Protein AF-A0A1G1EB98-F1 (afdb_monomer)

Solvent-accessible surface area (backbone atoms only — not comparable to full-atom values): 13652 Å² total; per-residue (Å²): 132,87,84,59,64,47,72,51,72,48,70,92,49,100,85,56,84,66,50,73,48,77,44,50,48,64,60,57,50,51,53,50,52,54,49,50,55,50,49,52,51,52,52,50,51,50,53,50,52,50,51,54,50,53,53,54,55,54,55,52,53,52,56,53,48,54,52,49,52,54,51,52,52,51,52,52,52,53,53,48,53,50,49,52,53,51,50,52,53,51,49,58,48,50,52,55,49,51,53,51,50,34,56,76,68,68,55,79,80,52,91,78,70,63,84,78,80,73,81,77,78,76,83,81,79,83,78,85,89,70,91,83,60,49,70,66,50,51,54,49,55,51,51,51,51,50,51,49,53,50,52,51,52,51,52,51,51,54,54,50,53,53,53,51,50,55,51,50,53,50,51,53,51,53,51,50,52,55,45,51,40,72,77,53,80,39,54,82,58,49,78,77,39,69,64,40,80,43,68,34,92,86,75,69,47,82,39,81,38,95,48,69,43,65,50,58,64,90,88,61,74,76,47,79,34,38,58,84,133

Mean predicted aligned error: 15.28 Å

Radius of gyration: 52.28 Å; Cα contacts (8 Å, |Δi|>4): 118; chains: 1; bounding box: 107×44×164 Å

Sequence (229 aa):
MQKQFYTIVVFPGNTENPKKIRVSKFLVKSTLYTFLTVFVAIAGSSAYFSKQYYQLLLDRSELTDLRRDGKIQKVQVEKFSQQVKNFETEMARLERFEKKLRVITALESSPKATEKNWGVGGPYGLSSHSYSNSLEKEAQTMVERLSEDLSHLTNQAKMQVISFQELDEFLKNQQSLLSATPSIWPARGWVTSPFGFRKSPFTGSREKHDGWDIAARMGSPVMASADGV

pLDDT: mean 81.89, std 14.5, range [42.97, 96.69]

Foldseek 3Di:
DDFDWDWDWDDPDDPDDTDTDTHTPVVVVVVVVVVVVVVVVVVVVVVVVVVVVVVVVVVVVVVVVVVVVVVVVVVVLVVVVVVLVVLVVVLVVLVVVLVVLCVVVVVPDDPVPPPPPPPPDDDDDDDDDDDPCPPVVVVVVSVVVVVVSVVVSVVSVVVSVVSVVVVVVVVVVVVQVVQADQDDAQFDADWPDAAAWDQDPVPRDIDGDRHTDGDDDPPTGGHDSHDDD

Structure (mmCIF, N/CA/C/O backbone):
data_AF-A0A1G1EB98-F1
#
_entry.id   AF-A0A1G1EB98-F1
#
loop_
_atom_site.group_PDB
_atom_site.id
_atom_site.type_symbol
_atom_site.label_atom_id
_atom_site.label_alt_id
_atom_site.label_comp_id
_atom_site.label_asym_id
_atom_site.label_entity_id
_atom_site.label_seq_id
_atom_site.pdbx_PDB_ins_code
_atom_site.Cartn_x
_atom_site.Cartn_y
_atom_site.Cartn_z
_atom_site.occupancy
_atom_site.B_iso_or_equiv
_atom_site.auth_seq_id
_atom_site.auth_comp_id
_atom_site.auth_asym_id
_atom_site.auth_atom_id
_atom_site.pdbx_PDB_model_num
ATOM 1 N N . MET A 1 1 ? 63.895 -6.147 -82.129 1.00 51.31 1 MET A N 1
ATOM 2 C CA . MET A 1 1 ? 62.992 -7.216 -81.636 1.00 51.31 1 MET A CA 1
ATOM 3 C C . MET A 1 1 ? 61.953 -7.535 -82.705 1.00 51.31 1 MET A C 1
ATOM 5 O O . MET A 1 1 ? 61.243 -6.630 -83.127 1.00 51.31 1 MET A O 1
ATOM 9 N N . GLN A 1 2 ? 61.893 -8.781 -83.187 1.00 54.22 2 GLN A N 1
ATOM 10 C CA . GLN A 1 2 ? 60.916 -9.212 -84.197 1.00 54.22 2 GLN A CA 1
ATOM 11 C C . GLN A 1 2 ? 59.488 -9.057 -83.649 1.00 54.22 2 GLN A C 1
ATOM 13 O O . GLN A 1 2 ? 59.125 -9.688 -82.655 1.00 54.22 2 GLN A O 1
ATOM 18 N N . LYS A 1 3 ? 58.676 -8.199 -84.278 1.00 57.84 3 LYS A N 1
ATOM 19 C CA . LYS A 1 3 ? 57.259 -8.041 -83.926 1.00 57.84 3 LYS A CA 1
ATOM 20 C C . LYS A 1 3 ? 56.534 -9.333 -84.307 1.00 57.84 3 LYS A C 1
ATOM 22 O O . LYS A 1 3 ? 56.393 -9.645 -85.483 1.00 57.84 3 LYS A O 1
ATOM 27 N N . GLN A 1 4 ? 56.122 -10.109 -83.311 1.00 72.00 4 GLN A N 1
ATOM 28 C CA . GLN A 1 4 ? 55.327 -11.313 -83.527 1.00 72.00 4 GLN A CA 1
ATOM 29 C C . GLN A 1 4 ? 53.852 -10.925 -83.691 1.00 72.00 4 GLN A C 1
ATOM 31 O O . GLN A 1 4 ? 53.314 -10.158 -82.888 1.00 72.00 4 GLN A O 1
ATOM 36 N N . PHE A 1 5 ? 53.187 -11.485 -84.701 1.00 77.38 5 PHE A N 1
ATOM 37 C CA . PHE A 1 5 ? 51.778 -11.228 -85.004 1.00 77.38 5 PHE A CA 1
ATOM 38 C C . PHE A 1 5 ? 50.967 -12.521 -84.899 1.00 77.38 5 PHE A C 1
ATOM 40 O O . PHE A 1 5 ? 51.449 -13.586 -85.285 1.00 77.38 5 PHE A O 1
ATOM 47 N N . TYR A 1 6 ? 49.740 -12.431 -84.393 1.00 75.38 6 TYR A N 1
ATOM 48 C CA . TYR A 1 6 ? 48.718 -13.443 -84.644 1.00 75.38 6 TYR A CA 1
ATOM 49 C C . TYR A 1 6 ? 47.994 -13.064 -85.937 1.00 75.38 6 TYR A C 1
ATOM 51 O O . TYR A 1 6 ? 47.625 -11.904 -86.126 1.00 75.38 6 TYR A O 1
ATOM 59 N N . THR A 1 7 ? 47.827 -14.022 -86.847 1.00 75.00 7 THR A N 1
ATOM 60 C CA . THR A 1 7 ? 47.054 -13.821 -88.078 1.00 75.00 7 THR A CA 1
ATOM 61 C C . THR A 1 7 ? 45.767 -14.610 -87.945 1.00 75.00 7 THR A C 1
ATOM 63 O O . THR A 1 7 ? 45.803 -15.837 -87.944 1.00 75.00 7 THR A O 1
ATOM 66 N N . ILE A 1 8 ? 44.648 -13.907 -87.811 1.00 73.50 8 ILE A N 1
ATOM 67 C CA . ILE A 1 8 ? 43.323 -14.519 -87.844 1.00 73.50 8 ILE A CA 1
ATOM 68 C C . ILE A 1 8 ? 42.876 -14.481 -89.304 1.00 73.50 8 ILE A C 1
ATOM 70 O O . ILE A 1 8 ? 42.856 -13.417 -89.929 1.00 73.50 8 ILE A O 1
ATOM 74 N N . VAL A 1 9 ? 42.589 -15.653 -89.863 1.00 75.06 9 VAL A N 1
ATOM 75 C CA . VAL A 1 9 ? 42.098 -15.802 -91.234 1.00 75.06 9 VAL A CA 1
ATOM 76 C C . VAL A 1 9 ? 40.624 -16.150 -91.143 1.00 75.06 9 VAL A C 1
ATOM 78 O O . VAL A 1 9 ? 40.274 -17.224 -90.661 1.00 75.06 9 VAL A O 1
ATOM 81 N N . VAL A 1 10 ? 39.768 -15.220 -91.558 1.00 74.25 10 VAL A N 1
ATOM 82 C CA . VAL A 1 10 ? 38.320 -15.435 -91.596 1.00 74.25 10 VAL A CA 1
ATOM 83 C C . VAL A 1 10 ? 37.953 -15.820 -93.023 1.00 74.25 10 VAL A C 1
ATOM 85 O O . VAL A 1 10 ? 38.282 -15.091 -93.963 1.00 74.25 10 VAL A O 1
ATOM 88 N N . PHE A 1 11 ? 37.295 -16.968 -93.176 1.00 74.19 11 PHE A N 1
ATOM 89 C CA . PHE A 1 11 ? 36.737 -17.442 -94.440 1.00 74.19 11 PHE A CA 1
ATOM 90 C C . PHE A 1 11 ? 35.228 -17.148 -94.434 1.00 74.19 11 PHE A C 1
ATOM 92 O O . PHE A 1 11 ? 34.482 -17.895 -93.804 1.00 74.19 11 PHE A O 1
ATOM 99 N N . PRO A 1 12 ? 34.762 -16.051 -95.060 1.00 68.38 12 PRO A N 1
ATOM 100 C CA . PRO A 1 12 ? 33.353 -15.654 -95.001 1.00 68.38 12 PRO A CA 1
ATOM 101 C C . PRO A 1 12 ? 32.406 -16.490 -95.885 1.00 68.38 12 PRO A C 1
ATOM 103 O O . PRO A 1 12 ? 31.209 -16.233 -95.895 1.00 68.38 12 PRO A O 1
ATOM 106 N N . GLY A 1 13 ? 32.891 -17.505 -96.601 1.00 67.19 13 GLY A N 1
ATOM 107 C CA . GLY A 1 13 ? 32.066 -18.367 -97.449 1.00 67.19 13 GLY A CA 1
ATOM 108 C C . GLY A 1 13 ? 32.875 -18.999 -98.579 1.00 67.19 13 GLY A C 1
ATOM 109 O O . GLY A 1 13 ? 34.035 -18.650 -98.788 1.00 67.19 13 GLY A O 1
ATOM 110 N N . ASN A 1 14 ? 32.261 -19.938 -99.303 1.00 62.97 14 ASN A N 1
ATOM 111 C CA . ASN A 1 14 ? 32.949 -20.864 -100.215 1.00 62.97 14 ASN A CA 1
ATOM 112 C C . ASN A 1 14 ? 33.540 -20.223 -101.494 1.00 62.97 14 ASN A C 1
ATOM 114 O O . ASN A 1 14 ? 34.225 -20.912 -102.244 1.00 62.97 14 ASN A O 1
ATOM 118 N N . THR A 1 15 ? 33.288 -18.936 -101.763 1.00 58.81 15 THR A N 1
ATOM 119 C CA . THR A 1 15 ? 33.694 -18.254 -103.012 1.00 58.81 15 THR A CA 1
ATOM 120 C C . THR A 1 15 ? 34.356 -16.884 -102.818 1.00 58.81 15 THR A C 1
ATOM 122 O O . THR A 1 15 ? 34.632 -16.206 -103.804 1.00 58.81 15 THR A O 1
ATOM 125 N N . GLU A 1 16 ? 34.650 -16.459 -101.583 1.00 63.25 16 GLU A N 1
ATOM 126 C CA . GLU A 1 16 ? 35.318 -15.174 -101.321 1.00 63.25 16 GLU A CA 1
ATOM 127 C C . GLU A 1 16 ? 36.758 -15.337 -100.816 1.00 63.25 16 GLU A C 1
ATOM 129 O O . GLU A 1 16 ? 37.084 -16.241 -100.046 1.00 63.25 16 GLU A O 1
ATOM 134 N N . ASN A 1 17 ? 37.634 -14.415 -101.234 1.00 64.19 17 ASN A N 1
ATOM 135 C CA . ASN A 1 17 ? 39.041 -14.408 -100.842 1.00 64.19 17 ASN A CA 1
ATOM 136 C C . ASN A 1 17 ? 39.198 -14.231 -99.318 1.00 64.19 17 ASN A C 1
ATOM 138 O O . ASN A 1 17 ? 38.599 -13.318 -98.739 1.00 64.19 17 ASN A O 1
ATOM 142 N N . PRO A 1 18 ? 40.045 -15.041 -98.654 1.00 70.31 18 PRO A N 1
ATOM 143 C CA . PRO A 1 18 ? 40.196 -14.998 -97.205 1.00 70.31 18 PRO A CA 1
ATOM 144 C C . PRO A 1 18 ? 40.724 -13.641 -96.733 1.00 70.31 18 PRO A C 1
ATOM 146 O O . PRO A 1 18 ? 41.817 -13.211 -97.121 1.00 70.31 18 PRO A O 1
ATOM 149 N N . LYS A 1 19 ? 39.984 -12.984 -95.832 1.00 74.12 19 LYS A N 1
ATOM 150 C CA . LYS A 1 19 ? 40.420 -11.732 -95.200 1.00 74.12 19 LYS A CA 1
ATOM 151 C C . LYS A 1 19 ? 41.366 -12.061 -94.043 1.00 74.12 19 LYS A C 1
ATOM 153 O O . LYS A 1 19 ? 40.996 -12.741 -93.086 1.00 74.12 19 LYS A O 1
ATOM 158 N N . LYS A 1 20 ? 42.614 -11.589 -94.143 1.00 74.31 20 LYS A N 1
ATOM 159 C CA . LYS A 1 20 ? 43.668 -11.810 -93.140 1.00 74.31 20 LYS A CA 1
ATOM 160 C C . LYS A 1 20 ? 43.798 -10.578 -92.253 1.00 74.31 20 LYS A C 1
ATOM 162 O O . LYS A 1 20 ? 44.259 -9.537 -92.717 1.00 74.31 20 LYS A O 1
ATOM 167 N N . ILE A 1 21 ? 43.457 -10.705 -90.976 1.00 79.31 21 ILE A N 1
ATOM 168 C CA . ILE A 1 21 ? 43.663 -9.642 -89.987 1.00 79.31 21 ILE A CA 1
ATOM 169 C C . ILE A 1 21 ? 44.913 -9.996 -89.180 1.00 79.31 21 ILE A C 1
ATOM 171 O O . ILE A 1 21 ? 44.976 -11.041 -88.528 1.00 79.31 21 ILE A O 1
ATOM 175 N N . ARG A 1 22 ? 45.940 -9.142 -89.255 1.00 73.19 22 ARG A N 1
ATOM 176 C CA . ARG A 1 22 ? 47.193 -9.305 -88.503 1.00 73.19 22 ARG A CA 1
ATOM 177 C C . ARG A 1 22 ? 47.150 -8.435 -87.257 1.00 73.19 22 ARG A C 1
ATOM 179 O O . ARG A 1 22 ? 47.173 -7.213 -87.360 1.00 73.19 22 ARG A O 1
ATOM 186 N N . VAL A 1 23 ? 47.138 -9.061 -86.087 1.00 77.25 23 VAL A N 1
ATOM 187 C CA . VAL A 1 23 ? 47.116 -8.362 -84.798 1.00 77.25 23 VAL A CA 1
ATOM 188 C C . VAL A 1 23 ? 48.436 -8.600 -84.071 1.00 77.25 23 VAL A C 1
ATOM 190 O O . VAL A 1 23 ? 48.970 -9.710 -84.052 1.00 77.25 23 VAL A O 1
ATOM 193 N N . SER A 1 24 ? 49.003 -7.547 -83.484 1.00 78.62 24 SER A N 1
ATOM 194 C CA . SER A 1 24 ? 50.242 -7.646 -82.704 1.00 78.62 24 SER A CA 1
ATOM 195 C C . SER A 1 24 ? 50.022 -8.477 -81.436 1.00 78.62 24 SER A C 1
ATOM 197 O O . SER A 1 24 ? 49.104 -8.186 -80.665 1.00 78.62 24 SER A O 1
ATOM 199 N N . LYS A 1 25 ? 50.891 -9.464 -81.161 1.00 78.12 25 LYS A N 1
ATOM 200 C CA . LYS A 1 25 ? 50.794 -10.287 -79.937 1.00 78.12 25 LYS A CA 1
ATOM 201 C C . LYS A 1 25 ? 50.875 -9.450 -78.654 1.00 78.12 25 LYS A C 1
ATOM 203 O O . LYS A 1 25 ? 50.286 -9.828 -77.646 1.00 78.12 25 LYS A O 1
ATOM 208 N N . PHE A 1 26 ? 51.585 -8.320 -78.686 1.00 80.19 26 PHE A N 1
ATOM 209 C CA . PHE A 1 26 ? 51.706 -7.405 -77.549 1.00 80.19 26 PHE A CA 1
ATOM 210 C C . PHE A 1 26 ? 50.375 -6.715 -77.214 1.00 80.19 26 PHE A C 1
ATOM 212 O O . PHE A 1 26 ? 49.992 -6.675 -76.050 1.00 80.19 26 PHE A O 1
ATOM 219 N N . LEU A 1 27 ? 49.636 -6.250 -78.229 1.00 81.88 27 LEU A N 1
ATOM 220 C CA . LEU A 1 27 ? 48.334 -5.599 -78.035 1.00 81.88 27 LEU A CA 1
ATOM 221 C C . LEU A 1 27 ? 47.284 -6.585 -77.515 1.00 81.88 27 LEU A C 1
ATOM 223 O O . LEU A 1 27 ? 46.527 -6.249 -76.609 1.00 81.88 27 LEU A O 1
ATOM 227 N N . VAL A 1 28 ? 47.284 -7.822 -78.023 1.00 85.44 28 VAL A N 1
ATOM 228 C CA . VAL A 1 28 ? 46.386 -8.880 -77.526 1.00 85.44 28 VAL A CA 1
ATOM 229 C C . VAL A 1 28 ? 46.688 -9.215 -76.063 1.00 85.44 28 VAL A C 1
ATOM 231 O O . VAL A 1 28 ? 45.775 -9.296 -75.253 1.00 85.44 28 VAL A O 1
ATOM 234 N N . LYS A 1 29 ? 47.966 -9.360 -75.685 1.00 85.31 29 LYS A N 1
ATOM 235 C CA . LYS A 1 29 ? 48.334 -9.619 -74.284 1.00 85.31 29 LYS A CA 1
ATOM 236 C C . LYS A 1 29 ? 47.998 -8.437 -73.371 1.00 85.31 29 LYS A C 1
ATOM 238 O O . LYS A 1 29 ? 47.450 -8.650 -72.300 1.00 85.31 29 LYS A O 1
ATOM 243 N N . SER A 1 30 ? 48.288 -7.203 -73.790 1.00 86.81 30 SER A N 1
ATOM 244 C CA . SER A 1 30 ? 48.009 -6.006 -72.988 1.00 86.81 30 SER A CA 1
ATOM 245 C C . SER A 1 30 ? 46.509 -5.804 -72.757 1.00 86.81 30 SER A C 1
ATOM 247 O O . SER A 1 30 ? 46.119 -5.592 -71.615 1.00 86.81 30 SER A O 1
ATOM 249 N N . THR A 1 31 ? 45.676 -5.954 -73.793 1.00 88.31 31 THR A N 1
ATOM 250 C CA . THR A 1 31 ? 44.207 -5.870 -73.661 1.00 88.31 31 THR A CA 1
ATOM 251 C C . THR A 1 31 ? 43.632 -6.991 -72.798 1.00 88.31 31 THR A C 1
ATOM 253 O O . THR A 1 31 ? 42.714 -6.751 -72.018 1.00 88.31 31 THR A O 1
ATOM 256 N N . LEU A 1 32 ? 44.202 -8.199 -72.869 1.00 91.25 32 LEU A N 1
ATOM 257 C CA . LEU A 1 32 ? 43.813 -9.307 -71.998 1.00 91.25 32 LEU A CA 1
ATOM 258 C C . LEU A 1 32 ? 44.166 -9.028 -70.528 1.00 91.25 32 LEU A C 1
ATOM 260 O O . LEU A 1 32 ? 43.339 -9.274 -69.653 1.00 91.25 32 LEU A O 1
ATOM 264 N N . TYR A 1 33 ? 45.356 -8.482 -70.246 1.00 92.69 33 TYR A N 1
ATOM 265 C CA . TYR A 1 33 ? 45.747 -8.118 -68.881 1.00 92.69 33 TYR A CA 1
ATOM 266 C C . TYR A 1 33 ? 44.901 -6.970 -68.321 1.00 92.69 33 TYR A C 1
ATOM 268 O O . TYR A 1 33 ? 44.475 -7.061 -67.174 1.00 92.69 33 TYR A O 1
ATOM 276 N N . THR A 1 34 ? 44.603 -5.927 -69.105 1.00 92.62 34 THR A N 1
ATOM 277 C CA . THR A 1 34 ? 43.731 -4.830 -68.644 1.00 92.62 34 THR A CA 1
ATOM 278 C C . THR A 1 34 ? 42.293 -5.295 -68.435 1.00 92.62 34 THR A C 1
ATOM 280 O O . THR A 1 34 ? 41.650 -4.881 -67.477 1.00 92.62 34 THR A O 1
ATOM 283 N N . PHE A 1 35 ? 41.783 -6.184 -69.290 1.00 94.56 35 PHE A N 1
ATOM 284 C CA . PHE A 1 35 ? 40.470 -6.791 -69.082 1.00 94.56 35 PHE A CA 1
ATOM 285 C C . PHE A 1 35 ? 40.441 -7.636 -67.803 1.00 94.56 35 PHE A C 1
ATOM 287 O O . PHE A 1 35 ? 39.498 -7.530 -67.025 1.00 94.56 35 PHE A O 1
ATOM 294 N N . LEU A 1 36 ? 41.494 -8.417 -67.540 1.00 95.06 36 LEU A N 1
ATOM 295 C CA . LEU A 1 36 ? 41.602 -9.226 -66.326 1.00 95.06 36 LEU A CA 1
ATOM 296 C C . LEU A 1 36 ? 41.642 -8.359 -65.059 1.00 95.06 36 LEU A C 1
ATOM 298 O O . LEU A 1 36 ? 40.938 -8.667 -64.101 1.00 95.06 36 LEU A O 1
ATOM 302 N N . THR A 1 37 ? 42.414 -7.267 -65.040 1.00 94.19 37 THR A N 1
ATOM 303 C CA . THR A 1 37 ? 42.471 -6.379 -63.865 1.00 94.19 37 THR A CA 1
ATOM 304 C C . THR A 1 37 ? 41.147 -5.662 -63.622 1.00 94.19 37 THR A C 1
ATOM 306 O O . THR A 1 37 ? 40.703 -5.581 -62.477 1.00 94.19 37 THR A O 1
ATOM 309 N N . VAL A 1 38 ? 40.479 -5.199 -64.682 1.00 96.12 38 VAL A N 1
ATOM 310 C CA . VAL A 1 38 ? 39.144 -4.589 -64.587 1.00 96.12 38 VAL A CA 1
ATOM 311 C C . VAL A 1 38 ? 38.113 -5.611 -64.109 1.00 96.12 38 VAL A C 1
ATOM 313 O O . VAL A 1 38 ? 37.310 -5.299 -63.235 1.00 96.12 38 VAL A O 1
ATOM 316 N N . PHE A 1 39 ? 38.159 -6.846 -64.611 1.00 95.88 39 PHE A N 1
ATOM 317 C CA . PHE A 1 39 ? 37.260 -7.912 -64.175 1.00 95.88 39 PHE A CA 1
ATOM 318 C C . PHE A 1 39 ? 37.443 -8.242 -62.689 1.00 95.88 39 PHE A C 1
ATOM 320 O O . PHE A 1 39 ? 36.460 -8.320 -61.954 1.00 95.88 39 PHE A O 1
ATOM 327 N N . VAL A 1 40 ? 38.691 -8.359 -62.221 1.00 96.44 40 VAL A N 1
ATOM 328 C CA . VAL A 1 40 ? 38.997 -8.577 -60.798 1.00 96.44 40 VAL A CA 1
ATOM 329 C C . VAL A 1 40 ? 38.510 -7.404 -59.943 1.00 96.44 40 VAL A C 1
ATOM 331 O O . VAL A 1 40 ? 37.937 -7.632 -58.879 1.00 96.44 40 VAL A O 1
ATOM 334 N N . ALA A 1 41 ? 38.670 -6.163 -60.412 1.00 96.12 41 ALA A N 1
ATOM 335 C CA . ALA A 1 41 ? 38.172 -4.985 -59.705 1.00 96.12 41 ALA A CA 1
ATOM 336 C C . ALA A 1 41 ? 36.637 -4.987 -59.596 1.00 96.12 41 ALA A C 1
ATOM 338 O O . ALA A 1 41 ? 36.104 -4.809 -58.503 1.00 96.12 41 ALA A O 1
ATOM 339 N N . ILE A 1 42 ? 35.924 -5.262 -60.694 1.00 96.50 42 ILE A N 1
ATOM 340 C CA . ILE A 1 42 ? 34.454 -5.321 -60.711 1.00 96.50 42 ILE A CA 1
ATOM 341 C C . ILE A 1 42 ? 33.944 -6.453 -59.813 1.00 96.50 42 ILE A C 1
ATOM 343 O O . ILE A 1 42 ? 33.029 -6.238 -59.016 1.00 96.50 42 ILE A O 1
ATOM 347 N N . ALA A 1 43 ? 34.544 -7.643 -59.899 1.00 96.31 43 ALA A N 1
ATOM 348 C CA . ALA A 1 43 ? 34.177 -8.779 -59.059 1.00 96.31 43 ALA A CA 1
ATOM 349 C C . ALA A 1 43 ? 34.438 -8.490 -57.569 1.00 96.31 43 ALA A C 1
ATOM 351 O O . ALA A 1 43 ? 33.582 -8.770 -56.728 1.00 96.31 43 ALA A O 1
ATOM 352 N N . GLY A 1 44 ? 35.575 -7.866 -57.243 1.00 96.31 44 GLY A N 1
ATOM 353 C CA . GLY A 1 44 ? 35.914 -7.451 -55.882 1.00 96.31 44 GLY A CA 1
ATOM 354 C C . GLY A 1 44 ? 34.937 -6.415 -55.323 1.00 96.31 44 GLY A C 1
ATOM 355 O O . GLY A 1 44 ? 34.427 -6.585 -54.214 1.00 96.31 44 GLY A O 1
ATOM 356 N N . SER A 1 45 ? 34.605 -5.383 -56.104 1.00 95.31 45 SER A N 1
ATOM 357 C CA . SER A 1 45 ? 33.594 -4.392 -55.724 1.00 95.31 45 SER A CA 1
ATOM 358 C C . SER A 1 45 ? 32.217 -5.031 -55.543 1.00 95.31 45 SER A C 1
ATOM 360 O O . SER A 1 45 ? 31.551 -4.759 -54.549 1.00 95.31 45 SER A O 1
ATOM 362 N N . SER A 1 46 ? 31.799 -5.921 -56.446 1.00 96.06 46 SER A N 1
ATOM 363 C CA . SER A 1 46 ? 30.514 -6.625 -56.345 1.00 96.06 46 SER A CA 1
ATOM 364 C C . SER A 1 46 ? 30.418 -7.477 -55.073 1.00 96.06 46 SER A C 1
ATOM 366 O O . SER A 1 46 ? 29.409 -7.415 -54.365 1.00 96.06 46 SER A O 1
ATOM 368 N N . ALA A 1 47 ? 31.482 -8.207 -54.724 1.00 95.56 47 ALA A N 1
ATOM 369 C CA . ALA A 1 47 ? 31.547 -8.977 -53.484 1.00 95.56 47 ALA A CA 1
ATOM 370 C C . ALA A 1 47 ? 31.500 -8.071 -52.240 1.00 95.56 47 ALA A C 1
ATOM 372 O O . ALA A 1 47 ? 30.775 -8.366 -51.287 1.00 95.56 47 ALA A O 1
ATOM 373 N N . TYR A 1 48 ? 32.218 -6.943 -52.267 1.00 96.69 48 TYR A N 1
ATOM 374 C CA . TYR A 1 48 ? 32.199 -5.951 -51.191 1.00 96.69 48 TYR A CA 1
ATOM 375 C C . TYR A 1 48 ? 30.797 -5.359 -50.980 1.00 96.69 48 TYR A C 1
ATOM 377 O O . TYR A 1 48 ? 30.284 -5.391 -49.861 1.00 96.69 48 TYR A O 1
ATOM 385 N N . PHE A 1 49 ? 30.135 -4.900 -52.048 1.00 96.00 49 PHE A N 1
ATOM 386 C CA . PHE A 1 49 ? 28.775 -4.357 -51.969 1.00 96.00 49 PHE A CA 1
ATOM 387 C C . PHE A 1 49 ? 27.750 -5.405 -51.538 1.00 96.00 49 PHE A C 1
ATOM 389 O O . PHE A 1 49 ? 26.859 -5.090 -50.754 1.00 96.00 49 PHE A O 1
ATOM 396 N N . SER A 1 50 ? 27.897 -6.654 -51.986 1.00 93.69 50 SER A N 1
ATOM 397 C CA . SER A 1 50 ? 27.030 -7.752 -51.549 1.00 93.69 50 SER A CA 1
ATOM 398 C C . SER A 1 50 ? 27.159 -7.984 -50.044 1.00 93.69 50 SER A C 1
ATOM 400 O O . SER A 1 50 ? 26.151 -8.039 -49.344 1.00 93.69 50 SER A O 1
ATOM 402 N N . LYS A 1 51 ? 28.390 -8.043 -49.513 1.00 94.31 51 LYS A N 1
ATOM 403 C CA . LYS A 1 51 ? 28.625 -8.175 -48.066 1.00 94.31 51 LYS A CA 1
ATOM 404 C C . LYS A 1 51 ? 28.027 -6.999 -47.291 1.00 94.31 51 LYS A C 1
ATOM 406 O O . LYS A 1 51 ? 27.335 -7.221 -46.300 1.00 94.31 51 LYS A O 1
ATOM 411 N N . GLN A 1 52 ? 28.264 -5.772 -47.754 1.00 92.44 52 GLN A N 1
ATOM 412 C CA . GLN A 1 52 ? 27.729 -4.564 -47.125 1.00 92.44 52 GLN A CA 1
ATOM 413 C C . GLN A 1 52 ? 26.192 -4.568 -47.111 1.00 92.44 52 GLN A C 1
ATOM 415 O O . GLN A 1 52 ? 25.579 -4.175 -46.121 1.00 92.44 52 GLN A O 1
ATOM 420 N N . TYR A 1 53 ? 25.565 -5.049 -48.187 1.00 91.06 53 TYR A N 1
ATOM 421 C CA . TYR A 1 53 ? 24.114 -5.181 -48.289 1.00 91.06 53 TYR A CA 1
ATOM 422 C C . TYR A 1 53 ? 23.559 -6.209 -47.293 1.00 91.06 53 TYR A C 1
ATOM 424 O O . TYR A 1 53 ? 22.570 -5.926 -46.617 1.00 91.06 53 TYR A O 1
ATOM 432 N N . TYR A 1 54 ? 24.222 -7.361 -47.135 1.00 90.88 54 TYR A N 1
ATOM 433 C CA . TYR A 1 54 ? 23.827 -8.365 -46.140 1.00 90.88 54 TYR A CA 1
ATOM 434 C C . TYR A 1 54 ? 23.989 -7.875 -44.696 1.00 90.88 54 TYR A C 1
ATOM 436 O O . TYR A 1 54 ? 23.108 -8.126 -43.879 1.00 90.88 54 TYR A O 1
ATOM 444 N N . GLN A 1 55 ? 25.068 -7.149 -44.381 1.00 88.00 55 GLN A N 1
ATOM 445 C CA . GLN A 1 55 ? 25.241 -6.534 -43.057 1.00 88.00 55 GLN A CA 1
ATOM 446 C C . GLN A 1 55 ? 24.120 -5.529 -42.768 1.00 88.00 55 GLN A C 1
ATOM 448 O O . GLN A 1 55 ? 23.467 -5.612 -41.735 1.00 88.00 55 GLN A O 1
ATOM 453 N N . LEU A 1 56 ? 23.799 -4.672 -43.741 1.00 86.31 56 LEU A N 1
ATOM 454 C CA . LEU A 1 56 ? 22.724 -3.694 -43.603 1.00 86.31 56 LEU A CA 1
ATOM 455 C C . LEU A 1 56 ? 21.348 -4.347 -43.379 1.00 86.31 56 LEU A C 1
ATOM 457 O O . LEU A 1 56 ? 20.519 -3.798 -42.659 1.00 86.31 56 LEU A O 1
ATOM 461 N N . LEU A 1 57 ? 21.080 -5.500 -43.999 1.00 83.94 57 LEU A N 1
ATOM 462 C CA . LEU A 1 57 ? 19.837 -6.253 -43.796 1.00 83.94 57 LEU A CA 1
ATOM 463 C C . LEU A 1 57 ? 19.713 -6.809 -42.370 1.00 83.94 57 LEU A C 1
ATOM 465 O O . LEU A 1 57 ? 18.621 -6.752 -41.805 1.00 83.94 57 LEU A O 1
ATOM 469 N N . LEU A 1 58 ? 20.811 -7.296 -41.784 1.00 83.56 58 LEU A N 1
ATOM 470 C CA . LEU A 1 58 ? 20.840 -7.790 -40.402 1.00 83.56 58 LEU A CA 1
ATOM 471 C C . LEU A 1 58 ? 20.638 -6.651 -39.391 1.00 83.56 58 LEU A C 1
ATOM 473 O O . LEU A 1 58 ? 19.799 -6.764 -38.492 1.00 83.56 58 LEU A O 1
ATOM 477 N N . ASP A 1 59 ? 21.302 -5.515 -39.605 1.00 84.81 59 ASP A N 1
ATOM 478 C CA . ASP A 1 59 ? 21.164 -4.335 -38.741 1.00 84.81 59 ASP A CA 1
ATOM 479 C C . ASP A 1 59 ? 19.717 -3.799 -38.737 1.00 84.81 59 ASP A C 1
ATOM 481 O O . ASP A 1 59 ? 19.219 -3.269 -37.742 1.00 84.81 59 ASP A O 1
ATOM 485 N N . ARG A 1 60 ? 18.985 -3.950 -39.853 1.00 80.06 60 ARG A N 1
ATOM 486 C CA . ARG A 1 60 ? 17.573 -3.539 -39.937 1.00 80.06 60 ARG A CA 1
ATOM 487 C C . ARG A 1 60 ? 16.670 -4.360 -39.020 1.00 80.06 60 ARG A C 1
ATOM 489 O O . ARG A 1 60 ? 15.780 -3.759 -38.416 1.00 80.06 60 ARG A O 1
ATOM 496 N N . SER A 1 61 ? 16.881 -5.675 -38.913 1.00 79.94 61 SER A N 1
ATOM 497 C CA . SER A 1 61 ? 16.122 -6.513 -37.971 1.00 79.94 61 SER A CA 1
ATOM 498 C C . SER A 1 61 ? 16.401 -6.124 -36.522 1.00 79.94 61 SER A C 1
ATOM 500 O O . SER A 1 61 ? 15.458 -5.909 -35.759 1.00 79.94 61 SER A O 1
ATOM 502 N N . GLU A 1 62 ? 17.670 -5.902 -36.178 1.00 85.06 62 GLU A N 1
ATOM 503 C CA . GLU A 1 62 ? 18.072 -5.507 -34.826 1.00 85.06 62 GLU A CA 1
ATOM 504 C C . GLU A 1 62 ? 17.420 -4.182 -34.406 1.00 85.06 62 GLU A C 1
ATOM 506 O O . GLU A 1 62 ? 16.826 -4.077 -33.333 1.00 85.06 62 GLU A O 1
ATOM 511 N N . LEU A 1 63 ? 17.408 -3.183 -35.295 1.00 80.25 63 LEU A N 1
ATOM 512 C CA . LEU A 1 63 ? 16.743 -1.905 -35.030 1.00 80.25 63 LEU A CA 1
ATOM 513 C C . LEU A 1 63 ? 15.225 -2.040 -34.852 1.00 80.25 63 LEU A C 1
ATOM 515 O O . LEU A 1 63 ? 14.620 -1.260 -34.108 1.00 80.25 63 LEU A O 1
ATOM 519 N N . THR A 1 64 ? 14.579 -2.977 -35.553 1.00 82.12 64 THR A N 1
ATOM 520 C CA . THR A 1 64 ? 13.144 -3.220 -35.355 1.00 82.12 64 THR A CA 1
ATOM 521 C C . THR A 1 64 ? 12.851 -3.896 -34.025 1.00 82.12 64 THR A C 1
ATOM 523 O O . THR A 1 64 ? 11.858 -3.530 -33.392 1.00 82.12 64 THR A O 1
ATOM 526 N N . ASP A 1 65 ? 13.717 -4.801 -33.578 1.00 85.31 65 ASP A N 1
ATOM 527 C CA . ASP A 1 65 ? 13.559 -5.494 -32.301 1.00 85.31 65 ASP A CA 1
ATOM 528 C C . ASP A 1 65 ? 13.866 -4.563 -31.123 1.00 85.31 65 ASP A C 1
ATOM 530 O O . ASP A 1 65 ? 13.017 -4.405 -30.249 1.00 85.31 65 ASP A O 1
ATOM 534 N N . LEU A 1 66 ? 14.941 -3.770 -31.187 1.00 81.06 66 LEU A N 1
ATOM 535 C CA . LEU A 1 66 ? 15.224 -2.707 -30.208 1.00 81.06 66 LEU A CA 1
ATOM 536 C C . LEU A 1 66 ? 14.056 -1.715 -30.059 1.00 81.06 66 LEU A C 1
ATOM 538 O O . LEU A 1 66 ? 13.703 -1.295 -28.956 1.00 81.06 66 LEU A O 1
ATOM 542 N N . ARG A 1 67 ? 13.404 -1.342 -31.169 1.00 80.12 67 ARG A N 1
ATOM 543 C CA . ARG A 1 67 ? 12.209 -0.478 -31.133 1.00 80.12 67 ARG A CA 1
ATOM 544 C C . ARG A 1 67 ? 10.994 -1.168 -30.522 1.00 80.12 67 ARG A C 1
ATOM 546 O O . ARG A 1 67 ? 10.160 -0.481 -29.928 1.00 80.12 67 ARG A O 1
ATOM 553 N N . ARG A 1 68 ? 10.840 -2.481 -30.706 1.00 82.25 68 ARG A N 1
ATOM 554 C CA . ARG A 1 68 ? 9.776 -3.261 -30.055 1.00 82.25 68 ARG A CA 1
ATOM 555 C C . ARG A 1 68 ? 10.020 -3.327 -28.555 1.00 82.25 68 ARG A C 1
ATOM 557 O O . ARG A 1 68 ? 9.109 -2.989 -27.805 1.00 82.25 68 ARG A O 1
ATOM 564 N N . ASP A 1 69 ? 11.241 -3.638 -28.142 1.00 82.62 69 ASP A N 1
ATOM 565 C CA . ASP A 1 69 ? 11.624 -3.724 -26.733 1.00 82.62 69 ASP A CA 1
ATOM 566 C C . ASP A 1 69 ? 11.442 -2.380 -26.023 1.00 82.62 69 ASP A C 1
ATOM 568 O O . ASP A 1 69 ? 10.804 -2.320 -24.972 1.00 82.62 69 ASP A O 1
ATOM 572 N N . GLY A 1 70 ? 11.863 -1.274 -26.647 1.00 82.69 70 GLY A N 1
ATOM 573 C CA . GLY A 1 70 ? 11.631 0.071 -26.111 1.00 82.69 70 GLY A CA 1
ATOM 574 C C . GLY A 1 70 ? 10.143 0.425 -25.970 1.00 82.69 70 GLY A C 1
ATOM 575 O O . GLY A 1 70 ? 9.737 1.044 -24.984 1.00 82.69 70 GLY A O 1
ATOM 576 N N . LYS A 1 71 ? 9.289 -0.007 -26.911 1.00 82.62 71 LYS A N 1
ATOM 577 C CA . LYS A 1 71 ? 7.828 0.162 -26.789 1.00 82.62 71 LYS A CA 1
ATOM 578 C C . LYS A 1 71 ? 7.254 -0.671 -25.646 1.00 82.62 71 LYS A C 1
ATOM 580 O O . LYS A 1 71 ? 6.418 -0.165 -24.903 1.00 82.62 71 LYS A O 1
ATOM 585 N N . ILE A 1 72 ? 7.690 -1.922 -25.504 1.00 86.06 72 ILE A N 1
ATOM 586 C CA . ILE A 1 72 ? 7.228 -2.819 -24.438 1.00 86.06 72 ILE A CA 1
ATOM 587 C C . ILE A 1 72 ? 7.615 -2.253 -23.071 1.00 86.06 72 ILE A C 1
ATOM 589 O O . ILE A 1 72 ? 6.758 -2.167 -22.192 1.00 86.06 72 ILE A O 1
ATOM 593 N N . GLN A 1 73 ? 8.860 -1.803 -22.907 1.00 78.44 73 GLN A N 1
ATOM 594 C CA . GLN A 1 73 ? 9.326 -1.169 -21.672 1.00 78.44 73 GLN A CA 1
ATOM 595 C C . GLN A 1 73 ? 8.493 0.069 -21.329 1.00 78.44 73 GLN A C 1
ATOM 597 O O . GLN A 1 73 ? 8.037 0.204 -20.195 1.00 78.44 73 GLN A O 1
ATOM 602 N N . LYS A 1 74 ? 8.194 0.930 -22.311 1.00 81.00 74 LYS A 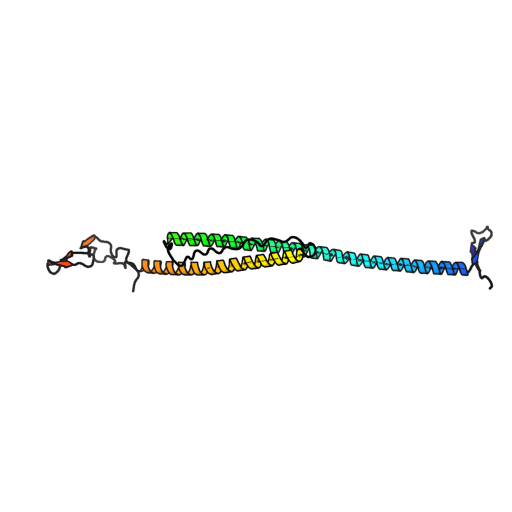N 1
ATOM 603 C CA . LYS A 1 74 ? 7.335 2.102 -22.092 1.00 81.00 74 LYS A CA 1
ATOM 604 C C . LYS A 1 74 ? 5.933 1.717 -21.605 1.00 81.00 74 LYS A C 1
ATOM 606 O O . LYS A 1 74 ? 5.438 2.303 -20.647 1.00 81.00 74 LYS A O 1
ATOM 611 N N . VAL A 1 75 ? 5.318 0.703 -22.216 1.00 86.19 75 VAL A N 1
ATOM 612 C CA . VAL A 1 75 ? 3.998 0.198 -21.796 1.00 86.19 75 VAL A CA 1
ATOM 613 C C . VAL A 1 75 ? 4.048 -0.388 -20.380 1.00 86.19 75 VAL A C 1
ATOM 615 O O . VAL A 1 75 ? 3.116 -0.192 -19.601 1.00 86.19 75 VAL A O 1
ATOM 618 N N . GLN A 1 76 ? 5.126 -1.089 -20.017 1.00 83.31 76 GLN A N 1
ATOM 619 C CA . GLN A 1 76 ? 5.309 -1.609 -18.658 1.00 83.31 76 GLN A CA 1
ATOM 620 C C . GLN A 1 76 ? 5.420 -0.479 -17.630 1.00 83.31 76 GLN A C 1
ATOM 622 O O . GLN A 1 76 ? 4.766 -0.548 -16.590 1.00 83.31 76 GLN A O 1
ATOM 627 N N . VAL A 1 77 ? 6.181 0.573 -17.938 1.00 84.19 77 VAL A N 1
ATOM 628 C CA . VAL A 1 77 ? 6.324 1.754 -17.073 1.00 84.19 77 VAL A CA 1
ATOM 629 C C . VAL A 1 77 ? 4.992 2.490 -16.911 1.00 84.19 77 VAL A C 1
ATOM 631 O O . VAL A 1 77 ? 4.619 2.830 -15.790 1.00 84.19 77 VAL A O 1
ATOM 634 N N . GLU A 1 78 ? 4.228 2.678 -17.989 1.00 85.38 78 GLU A N 1
ATOM 635 C CA . GLU A 1 78 ? 2.892 3.291 -17.921 1.00 85.38 78 GLU A CA 1
ATOM 636 C C . GLU A 1 78 ? 1.927 2.455 -17.070 1.00 85.38 78 GLU A C 1
ATOM 638 O O . GLU A 1 78 ? 1.229 2.988 -16.204 1.00 85.38 78 GLU A O 1
ATOM 643 N N . LYS A 1 79 ? 1.921 1.129 -17.257 1.00 90.00 79 LYS A N 1
ATOM 644 C CA . LYS A 1 79 ? 1.108 0.218 -16.442 1.00 90.00 79 LYS A CA 1
ATOM 645 C C . LYS A 1 79 ? 1.498 0.291 -14.967 1.00 90.00 79 LYS A C 1
ATOM 647 O O . LYS A 1 79 ? 0.617 0.316 -14.110 1.00 90.00 79 LYS A O 1
ATOM 652 N N . PHE A 1 80 ? 2.793 0.332 -14.676 1.00 86.25 80 PHE A N 1
ATOM 653 C CA . PHE A 1 80 ? 3.293 0.433 -13.312 1.00 86.25 80 PHE A CA 1
ATOM 654 C C . PHE A 1 80 ? 2.915 1.773 -12.668 1.00 86.25 80 PHE A C 1
ATOM 656 O O . PHE A 1 80 ? 2.380 1.792 -11.563 1.00 86.25 80 PHE A O 1
ATOM 663 N N . SER A 1 81 ? 3.076 2.885 -13.390 1.00 85.06 81 SER A N 1
ATOM 664 C CA . SER A 1 81 ? 2.627 4.211 -12.945 1.00 85.06 81 SER A CA 1
ATOM 665 C C . SER A 1 81 ? 1.125 4.226 -12.632 1.00 85.06 81 SER A C 1
ATOM 667 O O . SER A 1 81 ? 0.704 4.743 -11.595 1.00 85.06 81 SER A O 1
ATOM 669 N N . GLN A 1 82 ? 0.306 3.568 -13.460 1.00 88.62 82 GLN A N 1
ATOM 670 C CA . GLN A 1 82 ? -1.125 3.429 -13.191 1.00 88.62 82 GLN A CA 1
ATOM 671 C C . GLN A 1 82 ? -1.412 2.587 -11.937 1.00 88.62 82 GLN A C 1
ATOM 673 O O . GLN A 1 82 ? -2.335 2.905 -11.188 1.00 88.62 82 GLN A O 1
ATOM 678 N N . GLN A 1 83 ? -0.638 1.526 -11.685 1.00 89.06 83 GLN A N 1
ATOM 679 C CA . GLN A 1 83 ? -0.768 0.724 -10.462 1.00 89.06 83 GLN A CA 1
ATOM 680 C C . GLN A 1 83 ? -0.434 1.542 -9.211 1.00 89.06 83 GLN A C 1
ATOM 682 O O . GLN A 1 83 ? -1.193 1.483 -8.244 1.00 89.06 83 GLN A O 1
ATOM 687 N N . VAL A 1 84 ? 0.635 2.342 -9.252 1.00 87.81 84 VAL A N 1
ATOM 688 C CA . VAL A 1 84 ? 1.019 3.258 -8.164 1.00 87.81 84 VAL A CA 1
ATOM 689 C C . VAL A 1 84 ? -0.096 4.268 -7.886 1.00 87.81 84 VAL A C 1
ATOM 691 O O . VAL A 1 84 ? -0.528 4.408 -6.745 1.00 87.81 84 VAL A O 1
ATOM 694 N N . LYS A 1 85 ? -0.657 4.886 -8.930 1.00 87.00 85 LYS A N 1
ATOM 695 C CA . LYS A 1 85 ? -1.775 5.833 -8.800 1.00 87.00 85 LYS A CA 1
ATOM 696 C C . LYS A 1 85 ? -3.047 5.194 -8.229 1.00 87.00 85 LYS A C 1
ATOM 698 O O . LYS A 1 85 ? -3.759 5.799 -7.423 1.00 87.00 85 LYS A O 1
ATOM 703 N N . ASN A 1 86 ? -3.364 3.971 -8.653 1.00 92.19 86 ASN A N 1
ATOM 704 C CA . ASN A 1 86 ? -4.504 3.233 -8.107 1.00 92.19 86 ASN A CA 1
ATOM 705 C C . ASN A 1 86 ? -4.287 2.926 -6.621 1.00 92.19 86 ASN A C 1
ATOM 707 O O . ASN A 1 86 ? -5.207 3.095 -5.826 1.00 92.19 86 ASN A O 1
ATOM 711 N N . PHE A 1 87 ? -3.071 2.522 -6.248 1.00 89.69 87 PHE A N 1
ATOM 712 C CA . PHE A 1 87 ? -2.709 2.273 -4.857 1.00 89.69 87 PHE A CA 1
ATOM 713 C C . PHE A 1 87 ? -2.837 3.539 -4.002 1.00 89.69 87 PHE A C 1
ATOM 715 O O . PHE A 1 87 ? -3.473 3.498 -2.954 1.00 89.69 87 PHE A O 1
ATOM 722 N N . GLU A 1 88 ? -2.329 4.677 -4.476 1.00 86.81 88 GLU A N 1
ATOM 723 C CA . GLU A 1 88 ? -2.493 5.981 -3.820 1.00 86.81 88 GLU A CA 1
ATOM 724 C C . GLU A 1 88 ? -3.978 6.329 -3.601 1.00 86.81 88 GLU A C 1
ATOM 726 O O . GLU A 1 88 ? -4.386 6.729 -2.510 1.00 86.81 88 GLU A O 1
ATOM 731 N N . THR A 1 89 ? -4.816 6.101 -4.617 1.00 90.62 89 THR A N 1
ATOM 732 C CA . THR A 1 89 ? -6.263 6.358 -4.536 1.00 90.62 89 THR A CA 1
ATOM 733 C C . THR A 1 89 ? -6.948 5.469 -3.494 1.00 90.62 89 THR A C 1
ATOM 735 O O . THR A 1 89 ? -7.786 5.952 -2.724 1.00 90.62 89 THR A O 1
ATOM 738 N N . GLU A 1 90 ? -6.604 4.180 -3.448 1.00 90.44 90 GLU A N 1
ATOM 739 C CA . GLU A 1 90 ? -7.120 3.260 -2.429 1.00 90.44 90 GLU A CA 1
ATOM 740 C C . GLU A 1 90 ? -6.622 3.637 -1.030 1.00 90.44 90 GLU A C 1
ATOM 742 O O . GLU A 1 90 ? -7.403 3.612 -0.075 1.00 90.44 90 GLU A O 1
ATOM 747 N N . MET A 1 91 ? -5.374 4.097 -0.897 1.00 85.69 91 MET A N 1
ATOM 748 C CA . MET A 1 91 ? -4.870 4.575 0.387 1.00 85.69 91 MET A CA 1
ATOM 749 C C . MET A 1 91 ? -5.621 5.810 0.886 1.00 85.69 91 MET A C 1
ATOM 751 O O . MET A 1 91 ? -6.067 5.834 2.034 1.00 85.69 91 MET A O 1
ATOM 755 N N . ALA A 1 92 ? -5.878 6.785 0.013 1.00 87.56 92 ALA A N 1
ATOM 756 C CA . ALA A 1 92 ? -6.689 7.957 0.346 1.00 87.56 92 ALA A CA 1
ATOM 757 C C . ALA A 1 92 ? -8.152 7.592 0.681 1.00 87.56 92 ALA A C 1
ATOM 759 O O . ALA A 1 92 ? -8.861 8.307 1.400 1.00 87.56 92 ALA A O 1
ATOM 760 N N . ARG A 1 93 ? -8.667 6.482 0.139 1.00 90.81 93 ARG A N 1
ATOM 761 C CA . ARG A 1 93 ? -9.983 5.951 0.514 1.00 90.81 93 ARG A CA 1
ATOM 762 C C . ARG A 1 93 ? -9.955 5.332 1.912 1.00 90.81 93 ARG A C 1
ATOM 764 O O . ARG A 1 93 ? -10.880 5.599 2.682 1.00 90.81 93 ARG A O 1
ATOM 771 N N . LEU A 1 94 ? -8.921 4.554 2.234 1.00 88.00 94 LEU A N 1
ATOM 772 C CA . LEU A 1 94 ? -8.721 3.958 3.558 1.00 88.00 94 LEU A CA 1
ATOM 773 C C . LEU A 1 94 ? -8.559 5.025 4.643 1.00 88.00 94 LEU A C 1
ATOM 775 O O . LEU A 1 94 ? -9.230 4.935 5.668 1.00 88.00 94 LEU A O 1
ATOM 779 N N . GLU A 1 95 ? -7.782 6.075 4.382 1.00 85.31 95 GLU A N 1
ATOM 780 C CA . GLU A 1 95 ? -7.608 7.205 5.303 1.00 85.31 95 GLU A CA 1
ATOM 781 C C . GLU A 1 95 ? -8.951 7.888 5.615 1.00 85.31 95 GLU A C 1
ATOM 783 O O . GLU A 1 95 ? -9.324 8.099 6.772 1.00 85.31 95 GLU A O 1
ATOM 788 N N . ARG A 1 96 ? -9.753 8.176 4.579 1.00 87.38 96 ARG A N 1
ATOM 789 C CA . ARG A 1 96 ? -11.094 8.757 4.764 1.00 87.38 96 ARG A CA 1
ATOM 790 C C . ARG A 1 96 ? -12.030 7.830 5.532 1.00 87.38 96 ARG A C 1
ATOM 792 O O . ARG A 1 96 ? -12.879 8.314 6.282 1.00 87.38 96 ARG A O 1
ATOM 799 N N . PHE A 1 97 ? -11.928 6.523 5.315 1.00 88.19 97 PHE A N 1
ATOM 800 C CA . PHE A 1 97 ? -12.725 5.538 6.037 1.00 88.19 97 PHE A CA 1
ATOM 801 C C . PHE A 1 97 ? -12.331 5.478 7.516 1.00 88.19 97 PHE A C 1
ATOM 803 O O . PHE A 1 97 ? -13.208 5.555 8.374 1.00 88.19 97 PHE A O 1
ATOM 810 N N . GLU A 1 98 ? -11.035 5.447 7.818 1.00 85.81 98 GLU A N 1
ATOM 811 C CA . GLU A 1 98 ? -10.530 5.502 9.189 1.00 85.81 98 GLU A CA 1
ATOM 812 C C . GLU A 1 98 ? -10.991 6.778 9.903 1.00 85.81 98 GLU A C 1
ATOM 814 O O . GLU A 1 98 ? -11.533 6.708 11.006 1.00 85.81 98 GLU A O 1
ATOM 819 N N . LYS A 1 99 ? -10.872 7.944 9.252 1.00 85.31 99 LYS A N 1
ATOM 820 C CA . LYS A 1 99 ? -11.347 9.216 9.814 1.00 85.31 99 LYS A CA 1
ATOM 821 C C . LYS A 1 99 ? -12.835 9.161 10.162 1.00 85.31 99 LYS A C 1
ATOM 823 O O . LYS A 1 99 ? -13.229 9.623 11.229 1.00 85.31 99 LYS A O 1
ATOM 828 N N . LYS A 1 100 ? -13.665 8.570 9.295 1.00 86.56 100 LYS A N 1
ATOM 829 C CA . LYS A 1 100 ? -15.096 8.371 9.579 1.00 86.56 100 LYS A CA 1
ATOM 830 C C . LYS A 1 100 ? -15.319 7.466 10.788 1.00 86.56 100 LYS A C 1
ATOM 832 O O . LYS A 1 100 ? -16.156 7.802 11.620 1.00 86.56 100 LYS A O 1
ATOM 837 N N . LEU A 1 101 ? -14.586 6.356 10.898 1.00 84.56 101 LEU A N 1
ATOM 838 C CA . LEU A 1 101 ? -14.682 5.473 12.064 1.00 84.56 101 LEU A CA 1
ATOM 839 C C . LEU A 1 101 ? -14.321 6.221 13.344 1.00 84.56 101 LEU A C 1
ATOM 841 O O . LEU A 1 101 ? -15.086 6.180 14.299 1.00 84.56 101 LEU A O 1
ATOM 845 N N . ARG A 1 102 ? -13.220 6.975 13.321 1.00 83.69 102 ARG A N 1
ATOM 846 C CA . ARG A 1 102 ? -12.740 7.751 14.467 1.00 83.69 102 ARG A CA 1
ATOM 847 C C . ARG A 1 102 ? -13.766 8.781 14.954 1.00 83.69 102 ARG A C 1
ATOM 849 O O . ARG A 1 102 ? -13.939 8.935 16.159 1.00 83.69 102 ARG A O 1
ATOM 856 N N . VAL A 1 103 ? -14.468 9.442 14.030 1.00 84.38 103 VAL A N 1
ATOM 857 C CA . VAL A 1 103 ? -15.567 10.374 14.347 1.00 84.38 103 VAL A CA 1
ATOM 858 C C . VAL A 1 103 ? -16.757 9.636 14.970 1.00 84.38 103 VAL A C 1
ATOM 860 O O . VAL A 1 103 ? -17.268 10.062 16.001 1.00 84.38 103 VAL A O 1
ATOM 863 N N . ILE A 1 104 ? -17.182 8.506 14.393 1.00 82.31 104 ILE A N 1
ATOM 864 C CA . ILE A 1 104 ? -18.317 7.718 14.915 1.00 82.31 104 ILE A CA 1
ATOM 865 C C . ILE A 1 104 ? -18.017 7.168 16.316 1.00 82.31 104 ILE A C 1
ATOM 867 O O . ILE A 1 104 ? -18.906 7.120 17.163 1.00 82.31 104 ILE A O 1
ATOM 871 N N . THR A 1 105 ? -16.769 6.780 16.580 1.00 78.75 105 THR A N 1
ATOM 872 C CA . THR A 1 105 ? -16.337 6.260 17.883 1.00 78.75 105 THR A CA 1
ATOM 873 C C . THR A 1 105 ? -15.986 7.361 18.888 1.00 78.75 105 THR A C 1
ATOM 875 O O . THR A 1 105 ? -15.455 7.040 19.947 1.00 78.75 105 THR A O 1
ATOM 878 N N . ALA A 1 106 ? -16.232 8.641 18.567 1.00 73.12 106 ALA A N 1
ATOM 879 C CA . ALA A 1 106 ? -15.857 9.803 19.382 1.00 73.12 106 ALA A CA 1
ATOM 880 C C . ALA A 1 106 ? -14.374 9.805 19.815 1.00 73.12 106 ALA A C 1
ATOM 882 O O . ALA A 1 106 ? -14.003 10.343 20.854 1.00 73.12 106 ALA A O 1
ATOM 883 N N . LEU A 1 107 ? -13.501 9.217 18.993 1.00 69.00 107 LEU A N 1
ATOM 884 C CA . LEU A 1 107 ? -12.060 9.087 19.243 1.00 69.00 107 LEU A CA 1
ATOM 885 C C . LEU A 1 107 ? -11.295 10.299 18.676 1.00 69.00 107 LEU A C 1
ATOM 887 O O . LEU A 1 107 ? -10.105 10.245 18.372 1.00 69.00 107 LEU A O 1
ATOM 891 N N . GLU A 1 108 ? -12.013 11.412 18.520 1.00 57.34 108 GLU A N 1
ATOM 892 C CA . GLU A 1 108 ? -11.586 12.678 17.918 1.00 57.34 108 GLU A CA 1
ATOM 893 C C . GLU A 1 108 ? -10.429 13.342 18.685 1.00 57.34 108 GLU A C 1
ATOM 895 O O . GLU A 1 108 ? -9.711 14.169 18.133 1.00 57.34 108 GLU A O 1
ATOM 900 N N . SER A 1 109 ? -10.195 12.929 19.932 1.00 48.50 109 SER A N 1
ATOM 901 C CA . SER A 1 109 ? -9.240 13.535 20.858 1.00 48.50 109 SER A CA 1
ATOM 902 C C . SER A 1 109 ? -8.164 12.558 21.349 1.00 48.50 109 SER A C 1
ATOM 904 O O . SER A 1 109 ? -7.905 12.477 22.549 1.00 48.50 109 SER A O 1
ATOM 906 N N . SER A 1 110 ? -7.514 11.806 20.453 1.00 42.97 110 SER A N 1
ATOM 907 C CA . SER A 1 110 ? -6.199 11.246 20.794 1.00 42.97 110 SER A CA 1
ATOM 908 C C . SER A 1 110 ? -5.132 12.319 20.534 1.00 42.97 110 SER A C 1
ATOM 910 O O . SER A 1 110 ? -4.908 12.665 19.373 1.00 42.97 110 SER A O 1
ATOM 912 N N . PRO A 1 111 ? -4.423 12.832 21.559 1.00 46.91 111 PRO A N 1
ATOM 913 C CA . PRO A 1 111 ? -3.347 13.822 21.399 1.00 46.91 111 PRO A CA 1
ATOM 914 C C . PRO A 1 111 ? -2.130 13.279 20.623 1.00 46.91 1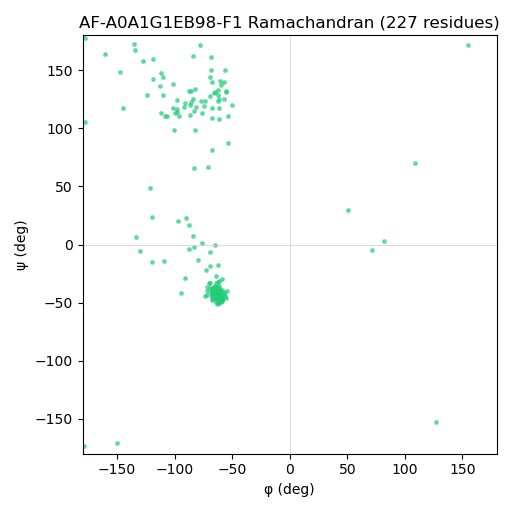11 PRO A C 1
ATOM 916 O O . PRO A 1 111 ? -1.161 14.000 20.401 1.00 46.91 111 PRO A O 1
ATOM 919 N N . LYS A 1 112 ? -2.172 12.009 20.196 1.00 47.16 112 LYS A N 1
ATOM 920 C CA . LYS A 1 112 ? -1.202 11.384 19.289 1.00 47.16 112 LYS A CA 1
ATOM 921 C C . LYS A 1 112 ? -1.532 11.559 17.808 1.00 47.16 112 LYS A C 1
ATOM 923 O O . LYS A 1 112 ? -0.718 11.168 16.974 1.00 47.16 112 LYS A O 1
ATOM 928 N N . ALA A 1 113 ? -2.667 12.171 17.462 1.00 46.12 113 ALA A N 1
ATOM 929 C CA . ALA A 1 113 ? -2.901 12.692 16.119 1.00 46.12 113 ALA A CA 1
ATOM 930 C C . ALA A 1 113 ? -2.020 13.932 15.914 1.00 46.12 113 ALA A C 1
ATOM 932 O O . ALA A 1 113 ? -2.491 15.063 15.853 1.00 46.12 113 ALA A O 1
ATOM 933 N N . THR A 1 114 ? -0.704 13.718 15.886 1.00 46.69 114 THR A N 1
ATOM 934 C CA . THR A 1 114 ? 0.255 14.703 15.414 1.00 46.69 114 THR A CA 1
ATOM 935 C C . THR A 1 114 ? -0.249 15.181 14.065 1.00 46.69 114 THR A C 1
ATOM 937 O O . THR A 1 114 ? -0.410 14.369 13.152 1.00 46.69 114 THR A O 1
ATOM 940 N N . GLU A 1 115 ? -0.509 16.482 13.955 1.00 46.84 115 GLU A N 1
ATOM 941 C CA . GLU A 1 115 ? -0.650 17.184 12.687 1.00 46.84 115 GLU A CA 1
ATOM 942 C C . GLU A 1 115 ? 0.601 16.892 11.851 1.00 46.84 115 GLU A C 1
ATOM 944 O O . GLU A 1 115 ? 1.620 17.577 11.918 1.00 46.84 115 GLU A O 1
ATOM 949 N N . LYS A 1 116 ? 0.572 15.790 11.104 1.00 53.06 116 LYS A N 1
ATOM 950 C CA . LYS A 1 116 ? 1.665 15.354 10.244 1.00 53.06 116 LYS A CA 1
ATOM 951 C C . LYS A 1 116 ? 1.543 16.111 8.924 1.00 53.06 116 LYS A C 1
ATOM 953 O O . LYS A 1 116 ? 1.299 15.524 7.874 1.00 53.06 116 LYS A O 1
ATOM 958 N N . ASN A 1 117 ? 1.736 17.426 8.987 1.00 44.78 117 ASN A N 1
ATOM 959 C CA . ASN A 1 117 ? 2.046 18.244 7.820 1.00 44.78 117 ASN A CA 1
ATOM 960 C C . ASN A 1 117 ? 3.446 17.860 7.322 1.00 44.78 117 ASN A C 1
ATOM 962 O O . ASN A 1 117 ? 4.437 18.520 7.629 1.00 44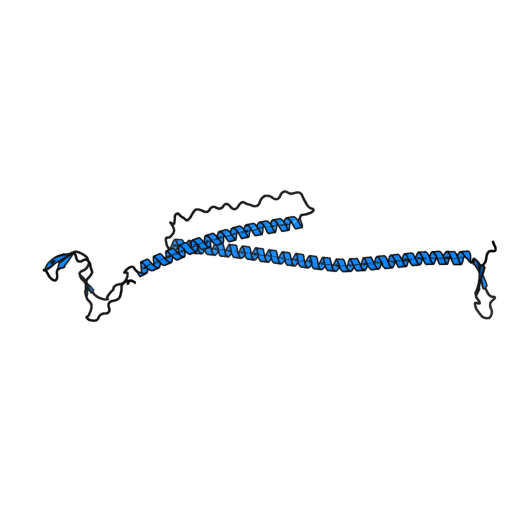.78 117 ASN A O 1
ATOM 966 N N . TRP A 1 118 ? 3.545 16.769 6.563 1.00 51.47 118 TRP A N 1
ATOM 967 C CA . TRP A 1 118 ? 4.718 16.534 5.728 1.00 51.47 118 TRP A CA 1
ATOM 968 C C . TRP A 1 118 ? 4.516 17.339 4.454 1.00 51.47 118 TRP A C 1
ATOM 970 O O . TRP A 1 118 ? 3.790 16.925 3.554 1.00 51.47 118 TRP A O 1
ATOM 980 N N . GLY A 1 119 ? 5.131 18.519 4.402 1.00 50.47 119 GLY A N 1
ATOM 981 C CA . GLY A 1 119 ? 5.336 19.209 3.138 1.00 50.47 119 GLY A CA 1
ATOM 982 C C . GLY A 1 119 ? 6.204 18.322 2.252 1.00 50.47 119 GLY A C 1
ATOM 983 O O . GLY A 1 119 ? 7.386 18.143 2.530 1.00 50.47 119 GLY A O 1
ATOM 984 N N . VAL A 1 120 ? 5.605 17.732 1.223 1.00 59.84 120 VAL A N 1
ATOM 985 C CA . VAL A 1 120 ? 6.334 16.991 0.191 1.00 59.84 120 VAL A CA 1
ATOM 986 C C . VAL A 1 120 ? 6.759 18.031 -0.842 1.00 59.84 120 VAL A C 1
ATOM 988 O O . VAL A 1 120 ? 5.915 18.695 -1.445 1.00 59.84 120 VAL A O 1
ATOM 991 N N . GLY A 1 121 ? 8.065 18.290 -0.924 1.00 49.34 121 GLY A N 1
ATOM 992 C CA . GLY A 1 121 ? 8.637 19.347 -1.755 1.00 49.34 121 GLY A CA 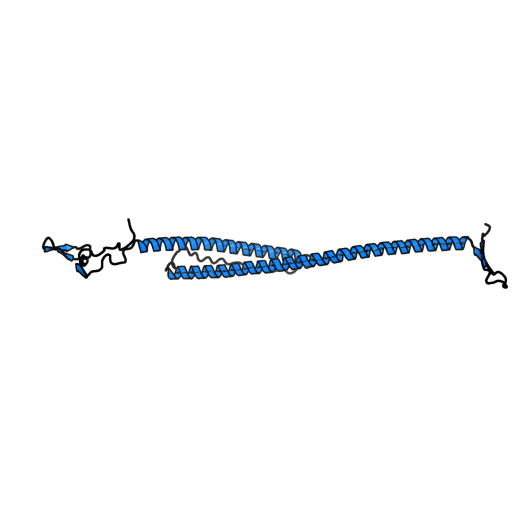1
ATOM 993 C C . GLY A 1 121 ? 8.248 19.199 -3.228 1.00 49.34 121 GLY A C 1
ATOM 994 O O . GLY A 1 121 ? 8.197 18.097 -3.762 1.00 49.34 121 GLY A O 1
ATOM 995 N N . GLY A 1 122 ? 7.956 20.327 -3.880 1.00 55.41 122 GLY A N 1
ATOM 996 C CA . GLY A 1 122 ? 7.670 20.371 -5.312 1.00 55.41 122 GLY A CA 1
ATOM 997 C C . GLY A 1 122 ? 8.905 20.051 -6.167 1.00 55.41 122 GLY A C 1
ATOM 998 O O . GLY A 1 122 ? 10.036 20.147 -5.687 1.00 55.41 122 GLY A O 1
ATOM 999 N N . PRO A 1 123 ? 8.709 19.692 -7.446 1.00 50.66 123 PRO A N 1
ATOM 1000 C CA . PRO A 1 123 ? 9.779 19.191 -8.297 1.00 50.66 123 PRO A CA 1
ATOM 1001 C C . PRO A 1 123 ? 10.881 20.239 -8.500 1.00 50.66 123 PRO A C 1
ATOM 1003 O O . PRO A 1 123 ? 10.615 21.373 -8.907 1.00 50.66 123 PRO A O 1
ATOM 1006 N N . TYR A 1 124 ? 12.130 19.837 -8.250 1.00 51.97 124 TYR A N 1
ATOM 1007 C CA . TYR A 1 124 ? 13.317 20.641 -8.532 1.00 51.97 124 TYR A CA 1
ATOM 1008 C C . TYR A 1 124 ? 13.358 21.015 -10.022 1.00 51.97 124 TYR A C 1
ATOM 1010 O O . TYR A 1 124 ? 13.263 20.157 -10.903 1.00 51.97 124 TYR A O 1
ATOM 1018 N N . GLY A 1 125 ? 13.450 22.321 -10.291 1.00 46.03 125 GLY A N 1
ATOM 1019 C CA . GLY A 1 125 ? 13.392 22.899 -11.630 1.00 46.03 125 GLY A CA 1
ATOM 1020 C C . GLY A 1 125 ? 14.427 22.296 -12.579 1.00 46.03 125 GLY A C 1
ATOM 1021 O O . GLY A 1 125 ? 15.610 22.203 -12.257 1.00 46.03 125 GLY A O 1
ATOM 1022 N N . LEU A 1 126 ? 13.969 21.903 -13.769 1.00 48.25 126 LEU A N 1
ATOM 1023 C CA . LEU A 1 126 ? 14.839 21.440 -14.841 1.00 48.25 126 LEU A CA 1
ATOM 1024 C C . LEU A 1 126 ? 15.691 22.606 -15.354 1.00 48.25 126 LEU A C 1
ATOM 1026 O O . LEU A 1 126 ? 15.174 23.571 -15.917 1.00 48.25 126 LEU A O 1
ATOM 1030 N N . SER A 1 127 ? 17.008 22.494 -15.202 1.00 49.66 127 SER A N 1
ATOM 1031 C CA . SER A 1 127 ? 17.961 23.321 -15.928 1.00 49.66 127 SER A CA 1
ATOM 1032 C C . SER A 1 127 ? 18.039 22.851 -17.383 1.00 49.66 127 SER A C 1
ATOM 1034 O O . SER A 1 127 ? 18.399 21.712 -17.685 1.00 49.66 127 SER A O 1
ATOM 1036 N N . SER A 1 128 ? 17.695 23.748 -18.308 1.00 46.91 128 SER A N 1
ATOM 1037 C CA . SER A 1 128 ? 18.042 23.613 -1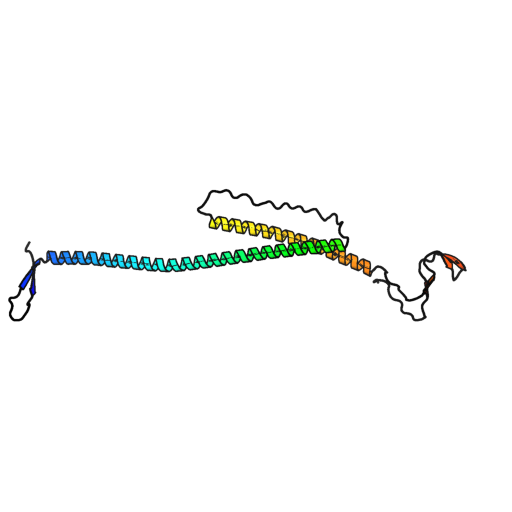9.725 1.00 46.91 128 SER A CA 1
ATOM 1038 C C . SER A 1 128 ? 19.562 23.471 -19.864 1.00 46.91 128 SER A C 1
ATOM 1040 O O . SER A 1 128 ? 20.281 24.064 -19.065 1.00 46.91 128 SER A O 1
ATOM 1042 N N . HIS A 1 129 ? 20.025 22.767 -20.904 1.00 45.56 129 HIS A N 1
ATOM 1043 C CA . HIS A 1 129 ? 21.420 22.555 -21.361 1.00 45.56 129 HIS A CA 1
ATOM 1044 C C . HIS A 1 129 ? 22.006 21.141 -21.139 1.00 45.56 129 HIS A C 1
ATOM 1046 O O . HIS A 1 129 ? 22.955 20.956 -20.381 1.00 45.56 129 HIS A O 1
ATOM 1052 N N . SER A 1 130 ? 21.520 20.143 -21.893 1.00 46.81 130 SER A N 1
ATOM 1053 C CA . SER A 1 130 ? 22.380 19.142 -22.572 1.00 46.81 130 SER A CA 1
ATOM 1054 C C . SER A 1 130 ? 21.543 18.168 -23.404 1.00 46.81 130 SER A C 1
ATOM 1056 O O . SER A 1 130 ? 20.885 17.285 -22.866 1.00 46.81 130 SER A O 1
ATOM 1058 N N . TYR A 1 131 ? 21.574 18.334 -24.726 1.00 48.47 131 TYR A N 1
ATOM 1059 C CA . TYR A 1 131 ? 20.683 17.661 -25.682 1.00 48.47 131 TYR A CA 1
ATOM 1060 C C . TYR A 1 131 ? 21.271 16.404 -26.351 1.00 48.47 131 TYR A C 1
ATOM 1062 O O . TYR A 1 131 ? 20.780 15.984 -27.393 1.00 48.47 131 TYR A O 1
ATOM 1070 N N . SER A 1 132 ? 22.303 15.777 -25.781 1.00 49.16 132 SER A N 1
ATOM 1071 C CA . SER A 1 132 ? 22.940 14.597 -26.398 1.00 49.16 132 SER A CA 1
ATOM 1072 C C . SER A 1 132 ? 22.899 13.307 -25.569 1.00 49.16 132 SER A C 1
ATOM 1074 O O . SER A 1 132 ? 23.046 12.242 -26.154 1.00 49.16 132 SER A O 1
ATOM 1076 N N . ASN A 1 133 ? 22.592 13.371 -24.265 1.00 55.88 133 ASN A N 1
ATOM 1077 C CA . ASN A 1 133 ? 22.423 12.201 -23.376 1.00 55.88 133 ASN A CA 1
ATOM 1078 C C . ASN A 1 133 ? 21.007 12.126 -22.755 1.00 55.88 133 ASN A C 1
ATOM 1080 O O . ASN A 1 133 ? 20.817 11.582 -21.667 1.00 55.88 133 ASN A O 1
ATOM 1084 N N . SER A 1 134 ? 20.008 12.736 -23.403 1.00 58.88 134 SER A N 1
ATOM 1085 C CA . SER A 1 134 ? 18.705 13.029 -22.788 1.00 58.88 134 SER A CA 1
ATOM 1086 C C . SER A 1 134 ? 17.873 11.791 -22.464 1.00 58.88 134 SER A C 1
ATOM 1088 O O . SER A 1 134 ? 17.281 11.750 -21.397 1.00 58.88 134 SER A O 1
ATOM 1090 N N . LEU A 1 135 ? 17.870 10.760 -23.313 1.00 61.03 135 LEU A N 1
ATOM 1091 C CA . LEU A 1 135 ? 17.006 9.587 -23.114 1.00 61.03 135 LEU A CA 1
ATOM 1092 C C . LEU A 1 135 ? 17.406 8.746 -21.894 1.00 61.03 135 LEU A C 1
ATOM 1094 O O . LEU A 1 135 ? 16.545 8.304 -21.140 1.00 61.03 135 LEU A O 1
ATOM 1098 N N . GLU A 1 136 ? 18.707 8.547 -21.675 1.00 64.19 136 GLU A N 1
ATOM 1099 C CA . GLU A 1 136 ? 19.200 7.773 -20.531 1.00 64.19 136 GLU A CA 1
ATOM 1100 C C . GLU A 1 136 ? 19.017 8.548 -19.220 1.00 64.19 136 GLU A C 1
ATOM 1102 O O . GLU A 1 136 ? 18.572 7.992 -18.217 1.00 64.19 136 GLU A O 1
ATOM 1107 N N . LYS A 1 137 ? 19.258 9.864 -19.247 1.00 72.62 137 LYS A N 1
ATOM 1108 C CA . LYS A 1 137 ? 19.040 10.742 -18.092 1.00 72.62 137 LYS A CA 1
ATOM 1109 C C . LYS A 1 137 ? 17.550 10.909 -17.761 1.00 72.62 137 LYS A C 1
ATOM 1111 O O . LYS A 1 137 ? 17.178 10.927 -16.590 1.00 72.62 137 LYS A O 1
ATOM 1116 N N . GLU A 1 138 ? 16.677 10.986 -18.764 1.00 70.88 138 GLU A N 1
ATOM 1117 C CA . GLU A 1 138 ? 15.219 10.990 -18.579 1.00 70.88 138 GLU A CA 1
ATOM 1118 C C . GLU A 1 138 ? 14.730 9.675 -17.963 1.00 70.88 138 GLU A C 1
ATOM 1120 O O . GLU A 1 138 ? 13.951 9.703 -17.012 1.00 70.88 138 GLU A O 1
ATOM 1125 N N . ALA A 1 139 ? 15.233 8.530 -18.435 1.00 70.56 139 ALA A N 1
ATOM 1126 C CA . ALA A 1 139 ? 14.913 7.233 -17.844 1.00 70.56 139 ALA A CA 1
ATOM 1127 C C . ALA A 1 139 ? 15.383 7.134 -16.381 1.00 70.56 139 ALA A C 1
ATOM 1129 O O . ALA A 1 139 ? 14.613 6.704 -15.524 1.00 70.56 139 ALA A O 1
ATOM 1130 N N . GLN A 1 140 ? 16.602 7.589 -16.071 1.00 76.25 140 GLN A N 1
ATOM 1131 C CA . GLN A 1 140 ? 17.130 7.601 -14.699 1.00 76.25 140 GLN A CA 1
ATOM 1132 C C . GLN A 1 140 ? 16.300 8.495 -13.770 1.00 76.25 140 GLN A C 1
ATOM 1134 O O . GLN A 1 140 ? 15.835 8.029 -12.733 1.00 76.25 140 GLN A O 1
ATOM 1139 N N . THR A 1 141 ? 16.020 9.741 -14.168 1.00 80.50 141 THR A N 1
ATOM 1140 C CA . THR A 1 141 ? 15.194 10.658 -13.354 1.00 80.50 141 THR A CA 1
ATOM 1141 C C . THR A 1 141 ? 13.765 10.153 -13.148 1.00 80.50 141 THR A C 1
ATOM 1143 O O . THR A 1 141 ? 13.166 10.396 -12.102 1.00 80.50 141 THR A O 1
ATOM 1146 N N . MET A 1 142 ? 13.201 9.431 -14.120 1.00 76.44 142 MET A N 1
ATOM 1147 C CA . MET A 1 142 ? 11.892 8.794 -13.975 1.00 76.44 142 MET A CA 1
ATOM 1148 C C . MET A 1 142 ? 11.925 7.660 -12.944 1.00 76.44 142 MET A C 1
ATOM 1150 O O . MET A 1 142 ? 11.019 7.565 -12.118 1.00 76.44 142 MET A O 1
ATOM 1154 N N . VAL A 1 143 ? 12.966 6.824 -12.970 1.00 81.50 143 VAL A N 1
ATOM 1155 C CA . VAL A 1 143 ? 13.151 5.734 -12.000 1.00 81.50 143 VAL A CA 1
ATOM 1156 C C . VAL A 1 143 ? 13.393 6.279 -10.591 1.00 81.50 143 VAL A C 1
ATOM 1158 O O . VAL A 1 143 ? 12.824 5.751 -9.638 1.00 81.50 143 VAL A O 1
ATOM 1161 N N . GLU A 1 144 ? 14.173 7.353 -10.448 1.00 84.12 144 GLU A N 1
ATOM 1162 C CA . GLU A 1 144 ? 14.398 8.024 -9.160 1.00 84.12 144 GLU A CA 1
ATOM 1163 C C . GLU A 1 144 ? 13.088 8.539 -8.555 1.00 84.12 144 GLU A C 1
ATOM 1165 O O . GLU A 1 144 ? 12.775 8.201 -7.413 1.00 84.12 144 GLU A O 1
ATOM 1170 N N . ARG A 1 145 ? 12.276 9.265 -9.338 1.00 82.44 145 ARG A N 1
ATOM 1171 C CA . ARG A 1 145 ? 10.953 9.747 -8.897 1.00 82.44 145 ARG A CA 1
ATOM 1172 C C . ARG A 1 145 ? 10.041 8.604 -8.474 1.00 82.44 145 ARG A C 1
ATOM 1174 O O . ARG A 1 145 ? 9.409 8.665 -7.431 1.00 82.44 145 ARG A O 1
ATOM 1181 N N . LEU A 1 146 ? 10.014 7.531 -9.259 1.00 82.00 146 LEU A N 1
ATOM 1182 C CA . LEU A 1 146 ? 9.198 6.362 -8.955 1.00 82.00 146 LEU A CA 1
ATOM 1183 C C . LEU A 1 146 ? 9.640 5.672 -7.657 1.00 82.00 146 LEU A C 1
ATOM 1185 O O . LEU A 1 146 ? 8.806 5.222 -6.873 1.00 82.00 146 LEU A O 1
ATOM 1189 N N . SER A 1 147 ? 10.950 5.589 -7.422 1.00 86.88 147 SER A N 1
ATOM 1190 C CA . SER A 1 147 ? 11.505 5.057 -6.178 1.00 86.88 147 SER A CA 1
ATOM 1191 C C . SER A 1 147 ? 11.140 5.936 -4.981 1.00 86.88 147 SER A C 1
ATOM 1193 O O . SER A 1 147 ? 10.809 5.413 -3.914 1.00 86.88 147 SER A O 1
ATOM 1195 N N . GLU A 1 148 ? 11.186 7.257 -5.146 1.00 86.44 148 GLU A N 1
ATOM 1196 C CA . GLU A 1 148 ? 10.774 8.221 -4.126 1.00 86.44 148 GLU A CA 1
ATOM 1197 C C . GLU A 1 148 ? 9.278 8.071 -3.806 1.00 86.44 148 GLU A C 1
ATOM 1199 O O . GLU A 1 148 ? 8.936 7.833 -2.644 1.00 86.44 148 GLU A O 1
ATOM 1204 N N . ASP A 1 149 ? 8.408 8.061 -4.820 1.00 83.62 149 ASP A N 1
ATOM 1205 C CA . ASP A 1 149 ? 6.960 7.859 -4.672 1.00 83.62 149 ASP A CA 1
ATOM 1206 C C . ASP A 1 149 ? 6.640 6.546 -3.937 1.00 83.62 149 ASP A C 1
ATOM 1208 O O . ASP A 1 149 ? 5.852 6.521 -2.987 1.00 83.62 149 ASP A O 1
ATOM 1212 N N . LEU A 1 150 ? 7.298 5.443 -4.312 1.00 86.62 150 LEU A N 1
ATOM 1213 C CA . LEU A 1 150 ? 7.131 4.151 -3.638 1.00 86.62 150 LEU A CA 1
ATOM 1214 C C . LEU A 1 150 ? 7.590 4.193 -2.180 1.00 86.62 150 LEU A C 1
ATOM 1216 O O . LEU A 1 150 ? 6.946 3.589 -1.316 1.00 86.62 150 LEU A O 1
ATOM 1220 N N . SER A 1 151 ? 8.688 4.890 -1.886 1.00 87.69 151 SER A N 1
ATOM 1221 C CA . SER A 1 151 ? 9.176 5.040 -0.514 1.00 87.69 151 SER A CA 1
ATOM 1222 C C . SER A 1 151 ? 8.184 5.831 0.347 1.00 87.69 151 SER A C 1
ATOM 1224 O O . SER A 1 151 ? 7.887 5.430 1.478 1.00 87.69 151 SER A O 1
ATOM 1226 N N . HIS A 1 152 ? 7.591 6.888 -0.215 1.00 86.50 152 HIS A N 1
ATOM 1227 C CA . HIS A 1 152 ? 6.553 7.682 0.431 1.00 86.50 152 HIS A CA 1
ATOM 1228 C C . HIS A 1 152 ? 5.297 6.852 0.694 1.00 86.50 152 HIS A C 1
ATOM 1230 O O . HIS A 1 152 ? 4.840 6.793 1.839 1.00 86.50 152 HIS A O 1
ATOM 1236 N N . LEU A 1 153 ? 4.796 6.138 -0.317 1.00 85.00 153 LEU A N 1
ATOM 1237 C CA . LEU A 1 153 ? 3.633 5.256 -0.187 1.00 85.00 153 LEU A CA 1
ATOM 1238 C C . LEU A 1 153 ? 3.867 4.139 0.833 1.00 85.00 153 LEU A C 1
ATOM 1240 O O . LEU A 1 153 ? 2.991 3.837 1.641 1.00 85.00 153 LEU A O 1
ATOM 1244 N N . THR A 1 154 ? 5.066 3.557 0.850 1.00 88.50 154 THR A N 1
ATOM 1245 C CA . THR A 1 154 ? 5.437 2.522 1.825 1.00 88.50 154 THR A CA 1
ATOM 1246 C C . THR A 1 154 ? 5.410 3.075 3.248 1.00 88.50 154 THR A C 1
ATOM 1248 O O . THR A 1 154 ? 4.905 2.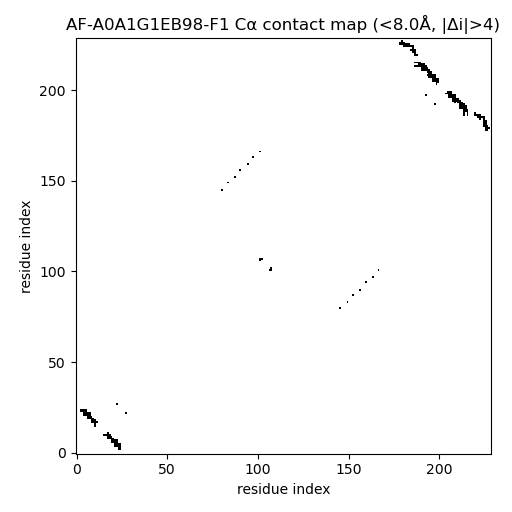424 4.166 1.00 88.50 154 THR A O 1
ATOM 1251 N N . ASN A 1 155 ? 5.931 4.285 3.451 1.00 88.00 155 ASN A N 1
ATOM 1252 C CA . ASN A 1 155 ? 5.916 4.933 4.758 1.00 88.00 155 ASN A CA 1
ATOM 1253 C C . ASN A 1 155 ? 4.492 5.308 5.190 1.00 88.00 155 ASN A C 1
ATOM 1255 O O . ASN A 1 155 ? 4.132 5.075 6.343 1.00 88.00 155 ASN A O 1
ATOM 1259 N N . GLN A 1 156 ? 3.666 5.822 4.277 1.00 84.38 156 GLN A N 1
ATOM 1260 C CA . GLN A 1 156 ? 2.250 6.093 4.540 1.00 84.38 156 GLN A CA 1
ATOM 1261 C C . GLN A 1 156 ? 1.496 4.816 4.925 1.00 84.38 156 GLN A C 1
ATOM 1263 O O . GLN A 1 156 ? 0.817 4.798 5.950 1.00 84.38 156 GLN A O 1
ATOM 1268 N N . ALA A 1 157 ? 1.686 3.723 4.182 1.00 87.50 157 ALA A N 1
ATOM 1269 C CA . ALA A 1 157 ? 1.064 2.436 4.482 1.00 87.50 157 ALA A CA 1
ATOM 1270 C C . ALA A 1 157 ? 1.468 1.906 5.869 1.00 87.50 157 ALA A C 1
ATOM 1272 O O . ALA A 1 157 ? 0.611 1.456 6.627 1.00 87.50 157 ALA A O 1
ATOM 1273 N N . LYS A 1 158 ? 2.749 2.015 6.253 1.00 88.56 158 LYS A N 1
ATOM 1274 C CA . LYS A 1 158 ? 3.214 1.636 7.602 1.00 88.56 158 LYS A CA 1
ATOM 1275 C C . LYS A 1 158 ? 2.523 2.441 8.702 1.00 88.56 158 LYS A C 1
ATOM 1277 O O . LYS A 1 158 ? 2.090 1.862 9.695 1.00 88.56 158 LYS A O 1
ATOM 1282 N N . MET A 1 159 ? 2.403 3.757 8.528 1.00 85.06 159 MET A N 1
ATOM 1283 C CA . MET A 1 159 ? 1.702 4.609 9.495 1.00 85.06 159 MET A CA 1
ATOM 1284 C C . MET A 1 159 ? 0.218 4.241 9.592 1.00 85.06 159 MET A C 1
ATOM 1286 O O . MET A 1 159 ? -0.321 4.160 10.694 1.00 85.06 159 MET A O 1
ATOM 1290 N N . GLN A 1 160 ? -0.419 3.961 8.454 1.00 83.00 160 GLN A N 1
ATOM 1291 C CA . GLN A 1 160 ? -1.818 3.552 8.393 1.00 83.00 160 GLN A CA 1
ATOM 1292 C C . GLN A 1 160 ? -2.065 2.238 9.149 1.00 83.00 160 GLN A C 1
ATOM 1294 O O . GLN A 1 160 ? -3.049 2.121 9.875 1.00 83.00 160 GLN A O 1
ATOM 1299 N N . VAL A 1 161 ? -1.160 1.261 9.016 1.00 88.81 161 VAL A N 1
ATOM 1300 C CA . VAL A 1 161 ? -1.239 -0.018 9.743 1.00 88.81 161 VAL A CA 1
ATOM 1301 C C . VAL A 1 161 ? -1.194 0.201 11.253 1.00 88.81 161 VAL A C 1
ATOM 1303 O O . VAL A 1 161 ? -2.025 -0.357 11.966 1.00 88.81 161 VAL A O 1
ATOM 1306 N N . ILE A 1 162 ? -0.274 1.042 11.736 1.00 88.00 162 ILE A N 1
ATOM 1307 C CA . ILE A 1 162 ? -0.179 1.374 13.165 1.00 88.00 162 ILE A CA 1
ATOM 1308 C C . ILE A 1 162 ? -1.483 2.026 13.643 1.00 88.00 162 ILE A C 1
ATOM 1310 O O . ILE A 1 162 ? -2.030 1.620 14.665 1.00 88.00 162 ILE A O 1
ATOM 1314 N N . SER A 1 163 ? -2.023 2.978 12.876 1.00 84.94 163 SER A N 1
ATOM 1315 C CA . SER A 1 163 ? -3.276 3.658 13.228 1.00 84.94 163 SER A CA 1
ATOM 1316 C C . SER A 1 163 ? -4.468 2.697 13.313 1.00 84.94 163 SER A C 1
ATOM 1318 O O . SER A 1 163 ? -5.260 2.756 14.255 1.00 84.94 163 SER A O 1
ATOM 1320 N N . PHE A 1 164 ? -4.582 1.760 12.364 1.00 87.38 164 PHE A N 1
ATOM 1321 C CA . PHE A 1 164 ? -5.627 0.735 12.399 1.00 87.38 164 PHE A CA 1
ATOM 1322 C C . PHE A 1 164 ? -5.470 -0.231 13.571 1.00 87.38 164 PHE A C 1
ATOM 1324 O O . PHE A 1 164 ? -6.478 -0.646 14.137 1.00 87.38 164 PHE A O 1
ATOM 1331 N N . GLN A 1 165 ? -4.238 -0.578 13.946 1.00 89.81 165 GLN A N 1
ATOM 1332 C CA . GLN A 1 165 ? -3.989 -1.433 15.103 1.00 89.81 165 GLN A CA 1
ATOM 1333 C C . GLN A 1 165 ? -4.428 -0.753 16.408 1.00 89.81 165 GLN A C 1
ATOM 1335 O O . GLN A 1 165 ? -5.095 -1.386 17.223 1.00 89.81 165 GLN A O 1
ATOM 1340 N N . GLU A 1 166 ? -4.128 0.539 16.580 1.00 87.31 166 GLU A N 1
ATOM 1341 C CA . GLU A 1 166 ? -4.607 1.316 17.733 1.00 87.31 166 GLU A CA 1
ATOM 1342 C C . GLU A 1 166 ? -6.143 1.384 17.775 1.00 87.31 166 GLU A C 1
ATOM 1344 O O . GLU A 1 166 ? -6.752 1.253 18.838 1.00 87.31 166 GLU A O 1
ATOM 1349 N N . LEU A 1 167 ? -6.783 1.566 16.615 1.00 87.00 167 LEU A N 1
ATOM 1350 C CA . LEU A 1 167 ? -8.242 1.601 16.513 1.00 87.00 167 LEU A CA 1
ATOM 1351 C C . LEU A 1 167 ? -8.880 0.240 16.835 1.00 87.00 167 LEU A C 1
ATOM 1353 O O . LEU A 1 167 ? -9.892 0.197 17.532 1.00 87.00 167 LEU A O 1
ATOM 1357 N N . ASP A 1 168 ? -8.302 -0.859 16.349 1.00 90.19 168 ASP A N 1
ATOM 1358 C CA . ASP A 1 168 ? -8.765 -2.222 16.637 1.00 90.19 168 ASP A CA 1
ATOM 1359 C C . ASP A 1 168 ? -8.676 -2.540 18.135 1.00 90.19 168 ASP A C 1
ATOM 1361 O O . ASP A 1 168 ? -9.645 -3.019 18.727 1.00 90.19 168 ASP A O 1
ATOM 1365 N N . GLU A 1 169 ? -7.551 -2.210 18.773 1.00 91.12 169 GLU A N 1
ATOM 1366 C CA . GLU A 1 169 ? -7.378 -2.396 20.214 1.00 91.12 169 GLU A CA 1
ATOM 1367 C C . GLU A 1 169 ? -8.395 -1.571 21.013 1.00 91.12 169 GLU A C 1
ATOM 1369 O O . GLU A 1 169 ? -9.046 -2.091 21.924 1.00 91.12 169 GLU A O 1
ATOM 1374 N N . PHE A 1 170 ? -8.601 -0.307 20.635 1.00 88.62 170 PHE A N 1
ATOM 1375 C CA . PHE A 1 170 ? -9.619 0.533 21.258 1.00 88.62 170 PHE A CA 1
ATOM 1376 C C . PHE A 1 170 ? -11.022 -0.073 21.132 1.00 88.62 170 PHE A C 1
ATOM 1378 O O . PHE A 1 170 ? -11.747 -0.161 22.124 1.00 88.62 170 PHE A O 1
ATOM 1385 N N . LEU A 1 171 ? -11.409 -0.508 19.930 1.00 90.25 171 LEU A N 1
ATOM 1386 C CA . LEU A 1 171 ? -12.731 -1.083 19.681 1.00 90.25 171 LEU A CA 1
ATOM 1387 C C . LEU A 1 171 ? -12.946 -2.375 20.470 1.00 90.25 171 LEU A C 1
ATOM 1389 O O . LEU A 1 171 ? -14.022 -2.561 21.039 1.00 90.25 171 LEU A O 1
ATOM 1393 N N . LYS A 1 172 ? -11.925 -3.231 20.567 1.00 92.62 172 LYS A N 1
ATOM 1394 C CA . LYS A 1 172 ? -11.964 -4.444 21.397 1.00 92.62 172 LYS A CA 1
ATOM 1395 C C . LYS A 1 172 ? -12.143 -4.116 22.875 1.00 92.62 172 LYS A C 1
ATOM 1397 O O . LYS A 1 172 ? -12.980 -4.728 23.538 1.00 92.62 172 LYS A O 1
ATOM 1402 N N . ASN A 1 173 ? -11.409 -3.127 23.380 1.00 91.25 173 ASN A N 1
ATOM 1403 C CA . ASN A 1 173 ? -11.534 -2.685 24.767 1.00 91.25 173 ASN A CA 1
ATOM 1404 C C . ASN A 1 173 ? -12.928 -2.113 25.047 1.00 91.25 173 ASN A C 1
ATOM 1406 O O . ASN A 1 173 ? -13.553 -2.474 26.044 1.00 91.25 173 ASN A O 1
ATOM 1410 N N . GLN A 1 174 ? -13.450 -1.289 24.138 1.00 89.94 174 GLN A N 1
ATOM 1411 C CA . GLN A 1 174 ? -14.791 -0.724 24.258 1.00 89.94 174 GLN A CA 1
ATOM 1412 C C . GLN A 1 174 ? -15.871 -1.811 24.206 1.00 89.94 174 GLN A C 1
ATOM 1414 O O . GLN A 1 174 ? -16.803 -1.792 25.007 1.00 89.94 174 GLN A O 1
ATOM 1419 N N . GLN A 1 175 ? -15.746 -2.777 23.29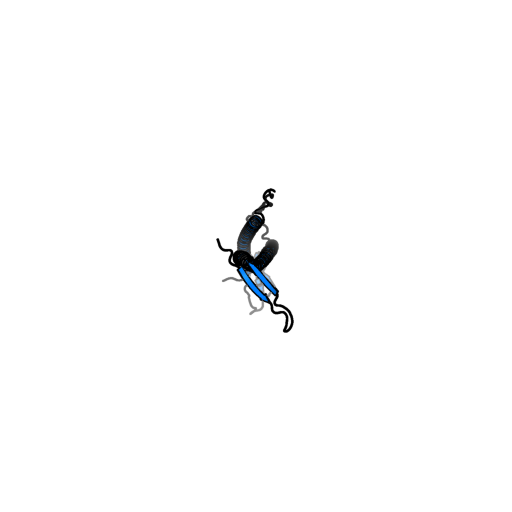6 1.00 92.06 175 GLN A N 1
ATOM 1420 C CA . GLN A 1 175 ? -16.665 -3.910 23.203 1.00 92.06 175 GLN A CA 1
ATOM 1421 C C . GLN A 1 175 ? -16.652 -4.747 24.485 1.00 92.06 175 GLN A C 1
ATOM 1423 O O . GLN A 1 175 ? -17.719 -5.096 24.992 1.00 92.06 175 GLN A O 1
ATOM 1428 N N . SER A 1 176 ? -15.465 -5.046 25.016 1.00 93.44 176 SER A N 1
ATOM 1429 C CA . SER A 1 176 ? -15.302 -5.793 26.266 1.00 93.44 176 SER A CA 1
ATOM 1430 C C . SER A 1 176 ? -15.959 -5.061 27.439 1.00 93.44 176 SER A C 1
ATOM 1432 O O . SER A 1 176 ? -16.787 -5.637 28.143 1.00 93.44 176 SER A O 1
ATOM 1434 N N . LEU A 1 177 ? -15.691 -3.758 27.584 1.00 92.50 177 LEU A N 1
ATOM 1435 C CA . LEU A 1 177 ? -16.299 -2.923 28.621 1.00 92.50 177 LEU A CA 1
ATOM 1436 C C . LEU A 1 177 ? -17.830 -2.907 28.525 1.00 92.50 177 LEU A C 1
ATOM 1438 O O . LEU A 1 177 ? -18.508 -3.085 29.534 1.00 92.50 177 LEU A O 1
ATOM 1442 N N . LEU A 1 178 ? -18.377 -2.703 27.324 1.00 92.25 178 LEU A N 1
ATOM 1443 C CA . LEU A 1 178 ? -19.826 -2.683 27.107 1.00 92.25 178 LEU A CA 1
ATOM 1444 C C . LEU A 1 178 ? -20.469 -4.043 27.402 1.00 92.25 178 LEU A C 1
ATOM 1446 O O . LEU A 1 178 ? -21.539 -4.080 28.001 1.00 92.25 178 LEU A O 1
ATOM 1450 N N . SER A 1 179 ? -19.811 -5.143 27.031 1.00 93.44 179 SER A N 1
ATOM 1451 C CA . SER A 1 179 ? -20.315 -6.503 27.278 1.00 93.44 179 SER A CA 1
ATOM 1452 C C . SER A 1 179 ? -20.276 -6.860 28.766 1.00 93.44 179 SER A C 1
ATOM 1454 O O . SER A 1 179 ? -21.179 -7.529 29.261 1.00 93.44 179 SER A O 1
ATOM 1456 N N . ALA A 1 180 ? -19.283 -6.346 29.498 1.00 94.62 180 ALA A N 1
ATOM 1457 C CA . ALA A 1 180 ? -19.150 -6.503 30.946 1.00 94.62 180 ALA A CA 1
ATOM 1458 C C . ALA A 1 180 ? -19.983 -5.493 31.767 1.00 94.62 180 ALA A C 1
ATOM 1460 O O . ALA A 1 180 ? -19.979 -5.546 32.997 1.00 94.62 180 ALA A O 1
ATOM 1461 N N . THR A 1 181 ? -20.697 -4.560 31.123 1.00 95.62 181 THR A N 1
ATOM 1462 C CA . THR A 1 181 ? -21.520 -3.550 31.807 1.00 95.62 181 THR A CA 1
ATOM 1463 C C . THR A 1 181 ? -22.988 -3.989 31.848 1.00 95.62 181 THR A C 1
ATOM 1465 O O . THR A 1 181 ? -23.620 -4.080 30.791 1.00 95.62 181 THR A O 1
ATOM 1468 N N . PRO A 1 182 ? -23.581 -4.216 33.041 1.00 94.12 182 PRO A N 1
ATOM 1469 C CA . PRO A 1 182 ? -25.000 -4.540 33.187 1.00 94.12 182 PRO A CA 1
ATOM 1470 C C . PRO A 1 182 ? -25.902 -3.511 32.503 1.00 94.12 182 PRO A C 1
ATOM 1472 O O . PRO A 1 182 ? -26.005 -2.373 32.957 1.00 94.12 182 PRO A O 1
ATOM 1475 N N . SER A 1 183 ? -26.561 -3.904 31.413 1.00 92.69 183 SER A N 1
ATOM 1476 C CA . SER A 1 183 ? -27.370 -2.983 30.591 1.00 92.69 183 SER A CA 1
ATOM 1477 C C . SER A 1 183 ? -28.784 -3.486 30.294 1.00 92.69 183 SER A C 1
ATOM 1479 O O . SER A 1 183 ? -29.606 -2.744 29.754 1.00 92.69 183 SER A O 1
ATOM 1481 N N . ILE A 1 184 ? -29.104 -4.720 30.696 1.00 92.50 184 ILE A N 1
ATOM 1482 C CA . ILE A 1 184 ? -30.436 -5.316 30.555 1.00 92.50 184 ILE A CA 1
ATOM 1483 C C . ILE A 1 184 ? -31.044 -5.665 31.916 1.00 92.50 184 ILE A C 1
ATOM 1485 O O . ILE A 1 184 ? -30.342 -5.846 32.911 1.00 92.50 184 ILE A O 1
ATOM 1489 N N . TRP A 1 185 ? -32.370 -5.805 31.950 1.00 92.44 185 TRP A N 1
ATOM 1490 C CA . TRP A 1 185 ? -33.081 -6.2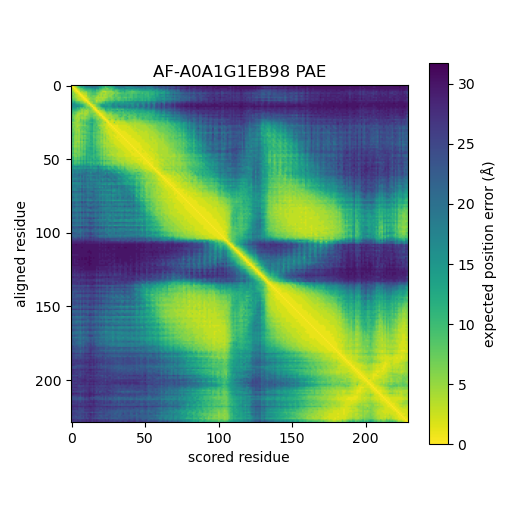87 33.132 1.00 92.44 185 TRP A CA 1
ATOM 1491 C C . TRP A 1 185 ? -32.787 -7.776 33.379 1.00 92.44 185 TRP A C 1
ATOM 1493 O O . TRP A 1 185 ? -33.015 -8.580 32.472 1.00 92.44 185 TRP A O 1
ATOM 1503 N N . PRO A 1 186 ? -32.366 -8.175 34.596 1.00 94.94 186 PRO A N 1
ATOM 1504 C CA . PRO A 1 186 ? -32.049 -9.573 34.900 1.00 94.94 186 PRO A CA 1
ATOM 1505 C C . PRO A 1 186 ? -33.299 -10.460 35.007 1.00 94.94 186 PRO A C 1
ATOM 1507 O O . PRO A 1 186 ? -33.216 -11.675 34.853 1.00 94.94 186 PRO A O 1
ATOM 1510 N N . ALA A 1 187 ? -34.472 -9.874 35.260 1.00 93.94 187 ALA A N 1
ATOM 1511 C CA . ALA A 1 187 ? -35.748 -10.577 35.320 1.00 93.94 187 ALA A CA 1
ATOM 1512 C C . ALA A 1 187 ? -36.887 -9.675 34.824 1.00 93.94 187 ALA A C 1
ATOM 1514 O O . ALA A 1 187 ? -36.858 -8.457 35.010 1.00 93.94 187 ALA A O 1
ATOM 1515 N N . ARG A 1 188 ? -37.921 -10.270 34.217 1.00 93.31 188 ARG A N 1
ATOM 1516 C CA . ARG A 1 188 ? -39.152 -9.550 33.848 1.00 93.31 188 ARG A CA 1
ATOM 1517 C C . ARG A 1 188 ? -40.128 -9.540 35.021 1.00 93.31 188 ARG A C 1
ATOM 1519 O O . ARG A 1 188 ? -40.590 -10.600 35.443 1.00 93.31 188 ARG A O 1
ATOM 1526 N N . GLY A 1 189 ? -40.484 -8.352 35.499 1.00 93.06 189 GLY A N 1
ATOM 1527 C CA . GLY A 1 189 ? -41.385 -8.188 36.633 1.00 93.06 189 GLY A CA 1
ATOM 1528 C C . GLY A 1 189 ? -41.658 -6.728 36.978 1.00 93.06 189 GLY A C 1
ATOM 1529 O O . GLY A 1 189 ? -41.255 -5.822 36.250 1.00 93.06 189 GLY A O 1
ATOM 1530 N N . TRP A 1 190 ? -42.355 -6.514 38.091 1.00 93.69 190 TRP A N 1
ATOM 1531 C CA . TRP A 1 190 ? -42.701 -5.183 38.594 1.00 93.69 190 TRP A CA 1
ATOM 1532 C C . TRP A 1 190 ? -41.757 -4.807 39.728 1.00 93.69 190 TRP A C 1
ATOM 1534 O O . TRP A 1 190 ? -41.466 -5.636 40.586 1.00 93.69 190 TRP A O 1
ATOM 1544 N N . VAL A 1 191 ? -41.295 -3.562 39.762 1.00 94.25 191 VAL A N 1
ATOM 1545 C CA . VAL A 1 191 ? -40.405 -3.091 40.827 1.00 94.25 191 VAL A CA 1
ATOM 1546 C C . VAL A 1 191 ? -41.225 -2.849 42.088 1.00 94.25 191 VAL A C 1
ATOM 1548 O O . VAL A 1 191 ? -42.064 -1.951 42.122 1.00 94.25 191 VAL A O 1
ATOM 1551 N N . THR A 1 192 ? -40.989 -3.651 43.123 1.00 92.56 192 THR A N 1
ATOM 1552 C CA . THR A 1 192 ? -41.673 -3.527 44.420 1.00 92.56 192 THR A CA 1
ATOM 1553 C C . THR A 1 192 ? -40.922 -2.628 45.387 1.00 92.56 192 THR A C 1
ATOM 1555 O O . THR A 1 192 ? -41.542 -1.989 46.235 1.00 92.56 192 THR A O 1
ATOM 1558 N N . SER A 1 193 ? -39.594 -2.556 45.270 1.00 92.31 193 SER A N 1
ATOM 1559 C CA . SER A 1 193 ? -38.768 -1.657 46.075 1.00 92.31 193 SER A CA 1
ATOM 1560 C C . SER A 1 193 ? -37.589 -1.138 45.249 1.00 92.31 193 SER A C 1
ATOM 1562 O O . SER A 1 193 ? -36.775 -1.947 44.807 1.00 92.31 193 SER A O 1
ATOM 1564 N N . PRO A 1 194 ? -37.483 0.179 45.005 1.00 92.81 194 PRO A N 1
ATOM 1565 C CA . PRO A 1 194 ? -36.352 0.749 44.281 1.00 92.81 194 PRO A CA 1
ATOM 1566 C C . PRO A 1 194 ? -35.115 0.871 45.182 1.00 92.81 194 PRO A C 1
ATOM 1568 O O . PRO A 1 194 ? -35.194 0.727 46.406 1.00 92.81 194 PRO A O 1
ATOM 1571 N N . PHE A 1 195 ? -33.985 1.212 44.566 1.00 94.44 195 PHE A N 1
ATOM 1572 C CA . PHE A 1 195 ? -32.784 1.651 45.275 1.00 94.44 195 PHE A CA 1
ATOM 1573 C C . PHE A 1 195 ? -33.058 2.922 46.087 1.00 94.44 195 PHE A C 1
ATOM 1575 O O . PHE A 1 195 ? -33.733 3.840 45.614 1.00 94.44 195 PHE A O 1
ATOM 1582 N N . GLY A 1 196 ? -32.495 3.006 47.293 1.00 94.88 196 GLY A N 1
ATOM 1583 C CA . GLY A 1 196 ? -32.635 4.167 48.174 1.00 94.88 196 GLY A CA 1
ATOM 1584 C C . GLY A 1 196 ? -33.128 3.792 49.567 1.00 94.88 196 GLY A C 1
ATOM 1585 O O . GLY A 1 196 ? -32.874 2.699 50.046 1.00 94.88 196 GLY A O 1
ATOM 1586 N N . PHE A 1 197 ? -33.804 4.697 50.274 1.00 93.81 197 PHE A N 1
ATOM 1587 C CA . PHE A 1 197 ? -34.318 4.389 51.614 1.00 93.81 197 PHE A CA 1
ATOM 1588 C C . PHE A 1 197 ? -35.686 3.710 51.549 1.00 93.81 197 PHE A C 1
ATOM 1590 O O . PHE A 1 197 ? -36.602 4.220 50.905 1.00 93.81 197 PHE A O 1
ATOM 1597 N N . ARG A 1 198 ? -35.848 2.609 52.286 1.00 93.00 198 ARG A N 1
ATOM 1598 C CA . ARG A 1 198 ? -37.118 1.880 52.410 1.00 93.00 198 ARG A CA 1
ATOM 1599 C C . ARG A 1 198 ? -37.404 1.490 53.857 1.00 93.00 198 ARG A C 1
ATOM 1601 O O . ARG A 1 198 ? -36.553 1.628 54.735 1.00 93.00 198 ARG A O 1
ATOM 1608 N N . LYS A 1 199 ? -38.604 0.966 54.104 1.00 92.56 199 LYS A N 1
ATOM 1609 C CA . LYS A 1 199 ? -38.942 0.297 55.364 1.00 92.56 199 LYS A CA 1
ATOM 1610 C C . LYS A 1 199 ? -38.481 -1.161 55.299 1.00 92.56 199 LYS A C 1
ATOM 1612 O O . LYS A 1 199 ? -38.853 -1.871 54.370 1.00 92.56 199 LYS A O 1
ATOM 1617 N N . SER A 1 200 ? -37.685 -1.586 56.273 1.00 90.50 200 SER A N 1
ATOM 1618 C CA . SER A 1 200 ? -37.158 -2.944 56.377 1.00 90.50 200 SER A CA 1
ATOM 1619 C C . SER A 1 200 ? -38.302 -3.953 56.518 1.00 90.50 200 SER A C 1
ATOM 1621 O O . SER A 1 200 ? -39.105 -3.810 57.448 1.00 90.50 200 SER A O 1
ATOM 1623 N N . PRO A 1 201 ? -38.388 -4.984 55.659 1.00 87.88 201 PRO A N 1
ATOM 1624 C CA . PRO A 1 201 ? -39.408 -6.024 55.779 1.00 87.88 201 PRO A CA 1
ATOM 1625 C C . PRO A 1 201 ? -39.197 -6.919 57.010 1.00 87.88 201 PRO A C 1
ATOM 1627 O O . PRO A 1 201 ? -40.137 -7.573 57.448 1.00 87.88 201 PRO A O 1
ATOM 1630 N N . PHE A 1 202 ? -37.992 -6.922 57.592 1.00 91.12 202 PHE A N 1
ATOM 1631 C CA . PHE A 1 202 ? -37.655 -7.735 58.764 1.00 91.12 202 PHE A CA 1
ATOM 1632 C C . PHE A 1 202 ? -37.811 -6.974 60.082 1.00 91.12 202 PHE A C 1
ATOM 1634 O O . PHE A 1 202 ? -38.305 -7.526 61.058 1.00 91.12 202 PHE A O 1
ATOM 1641 N N . THR A 1 203 ? -37.383 -5.708 60.121 1.00 92.19 203 THR A N 1
ATOM 1642 C CA . THR A 1 203 ? -37.326 -4.930 61.375 1.00 92.19 203 THR A CA 1
ATOM 1643 C C . THR A 1 203 ? -38.374 -3.822 61.461 1.00 92.19 203 THR A C 1
ATOM 1645 O O . THR A 1 203 ? -38.584 -3.258 62.530 1.00 92.19 203 THR A O 1
ATOM 1648 N N . GLY A 1 204 ? -39.018 -3.456 60.348 1.00 90.88 204 GLY A N 1
ATOM 1649 C CA . GLY A 1 204 ? -39.952 -2.330 60.279 1.00 90.88 204 GLY A CA 1
ATOM 1650 C C . GLY A 1 204 ? -39.301 -0.941 60.359 1.00 90.88 204 GLY A C 1
ATOM 1651 O O . GLY A 1 204 ? -40.001 0.058 60.186 1.00 90.88 204 GLY A O 1
ATOM 1652 N N . SER A 1 205 ? -37.989 -0.860 60.576 1.00 93.38 205 SER A N 1
ATOM 1653 C CA . SER A 1 205 ? -37.224 0.390 60.639 1.00 93.38 205 SER A CA 1
ATOM 1654 C C . SER A 1 205 ? -36.807 0.874 59.251 1.00 93.38 205 SER A C 1
ATOM 1656 O O . SER A 1 205 ? -36.819 0.117 58.283 1.00 93.38 205 SER A O 1
ATOM 1658 N N . ARG A 1 206 ? -36.441 2.152 59.126 1.00 93.44 206 ARG A N 1
ATOM 1659 C CA . ARG A 1 206 ? -35.927 2.707 57.867 1.00 93.44 206 ARG A CA 1
ATOM 1660 C C . ARG A 1 206 ? -34.504 2.203 57.621 1.00 93.44 206 ARG A C 1
ATOM 1662 O O . ARG A 1 206 ? -33.628 2.423 58.449 1.00 93.44 206 ARG A O 1
ATOM 1669 N N . GLU A 1 207 ? -34.280 1.575 56.475 1.00 94.31 207 GLU A N 1
ATOM 1670 C CA . GLU A 1 207 ? -32.979 1.052 56.052 1.00 94.31 207 GLU A CA 1
ATOM 1671 C C . GLU A 1 207 ? -32.617 1.565 54.651 1.00 94.31 207 GLU A C 1
ATOM 1673 O O . GLU A 1 207 ? -33.490 1.984 53.883 1.00 94.31 207 GLU A O 1
ATOM 1678 N N . LYS A 1 208 ? -31.321 1.558 54.325 1.00 94.94 208 LYS A N 1
ATOM 1679 C CA . LYS A 1 208 ? -30.833 1.837 52.972 1.00 94.94 208 LYS A CA 1
ATOM 1680 C C . LYS A 1 208 ? -30.857 0.535 52.169 1.00 94.94 208 LYS A C 1
ATOM 1682 O O . LYS A 1 208 ? -30.263 -0.455 52.573 1.00 94.94 208 LYS A O 1
ATOM 1687 N N . HIS A 1 209 ? -31.566 0.558 51.055 1.00 94.69 209 HIS A N 1
ATOM 1688 C CA . HIS A 1 209 ? -31.673 -0.510 50.083 1.00 94.69 209 HIS A CA 1
ATOM 1689 C C . HIS A 1 209 ? -30.682 -0.256 48.951 1.00 94.69 209 HIS A C 1
ATOM 1691 O O . HIS A 1 209 ? -30.845 0.678 48.164 1.00 94.69 209 HIS A O 1
ATOM 1697 N N . ASP A 1 210 ? -29.652 -1.093 48.884 1.00 94.38 210 ASP A N 1
ATOM 1698 C CA . ASP A 1 210 ? -28.575 -0.986 47.898 1.00 94.38 210 ASP A CA 1
ATOM 1699 C C . ASP A 1 210 ? -28.895 -1.724 46.579 1.00 94.38 210 ASP A C 1
ATOM 1701 O O . ASP A 1 210 ? -28.005 -1.978 45.773 1.00 94.38 210 ASP A O 1
ATOM 1705 N N . GLY A 1 211 ? -30.168 -2.054 46.331 1.00 92.25 211 GLY A N 1
ATOM 1706 C CA . GLY A 1 211 ? -30.611 -2.822 45.168 1.00 92.25 211 GLY A CA 1
ATOM 1707 C C . GLY A 1 211 ? -32.024 -2.471 44.711 1.00 92.25 211 GLY A C 1
ATOM 1708 O O . GLY A 1 211 ? -32.611 -1.482 45.145 1.00 92.25 211 GLY A O 1
ATOM 1709 N N . TRP A 1 212 ? -32.552 -3.270 43.786 1.00 91.88 212 TRP A N 1
ATOM 1710 C CA . TRP A 1 212 ? -33.930 -3.183 43.306 1.00 91.88 212 TRP A CA 1
ATOM 1711 C C . TRP A 1 212 ? -34.604 -4.537 43.506 1.00 91.88 212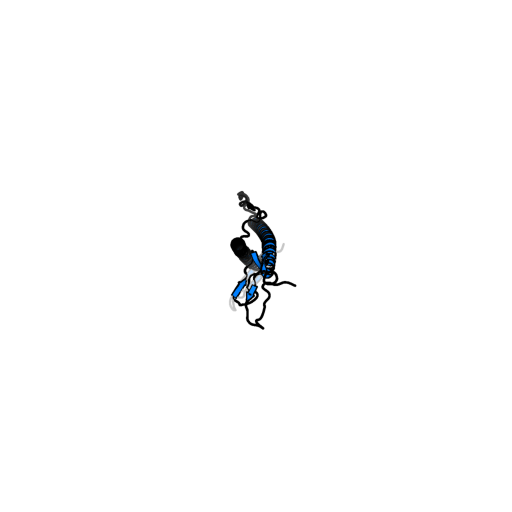 TRP A C 1
ATOM 1713 O O . TRP A 1 212 ? -34.098 -5.556 43.038 1.00 91.88 212 TRP A O 1
ATOM 1723 N N . ASP A 1 213 ? -35.772 -4.533 44.142 1.00 93.25 213 ASP A N 1
ATOM 1724 C CA . ASP A 1 213 ? -36.600 -5.725 44.297 1.00 93.25 213 ASP A CA 1
ATOM 1725 C C . ASP A 1 213 ? -37.579 -5.794 43.120 1.00 93.25 213 ASP A C 1
ATOM 1727 O O . ASP A 1 213 ? -38.406 -4.894 42.934 1.00 93.25 213 ASP A O 1
ATOM 1731 N N . ILE A 1 214 ? -37.487 -6.860 42.323 1.00 94.62 214 ILE A N 1
ATOM 1732 C CA . ILE A 1 214 ? -38.340 -7.105 41.154 1.00 94.62 214 ILE A CA 1
ATOM 1733 C C . ILE A 1 214 ? -39.236 -8.307 41.454 1.00 94.62 214 ILE A C 1
ATOM 1735 O O . ILE A 1 214 ? -38.765 -9.439 41.556 1.00 94.62 214 ILE A O 1
ATOM 1739 N N . ALA A 1 215 ? -40.543 -8.082 41.558 1.00 94.12 215 ALA A N 1
ATOM 1740 C CA . ALA A 1 215 ? -41.513 -9.151 41.739 1.00 94.12 215 ALA A CA 1
ATOM 1741 C C . ALA A 1 215 ? -41.781 -9.885 40.421 1.00 94.12 215 ALA A C 1
ATOM 1743 O O . ALA A 1 215 ? -42.236 -9.294 39.436 1.00 94.12 215 ALA A O 1
ATOM 1744 N N . ALA A 1 216 ? -41.564 -11.199 40.439 1.00 94.69 216 ALA A N 1
ATOM 1745 C CA . ALA A 1 216 ? -41.850 -12.120 39.347 1.00 94.69 216 ALA A CA 1
ATOM 1746 C C . ALA A 1 216 ? -42.565 -13.376 39.875 1.00 94.69 216 ALA A C 1
ATOM 1748 O O . ALA A 1 216 ? -42.638 -13.613 41.082 1.00 94.69 216 ALA A O 1
ATOM 1749 N N . ARG A 1 217 ? -43.127 -14.187 38.971 1.00 94.50 217 ARG A N 1
ATOM 1750 C CA . ARG A 1 217 ? -43.725 -15.475 39.345 1.00 94.50 217 ARG A CA 1
ATOM 1751 C C . ARG A 1 217 ? -42.636 -16.453 39.795 1.00 94.50 217 ARG A C 1
ATOM 1753 O O . ARG A 1 217 ? -41.512 -16.417 39.303 1.00 94.50 217 ARG A O 1
ATOM 1760 N N . MET A 1 218 ? -42.997 -17.360 40.700 1.00 94.75 218 MET A N 1
ATOM 1761 C CA . MET A 1 218 ? -42.131 -18.479 41.079 1.00 94.75 218 MET A CA 1
ATOM 1762 C C . MET A 1 218 ? -41.725 -19.278 39.833 1.00 94.75 218 MET A C 1
ATOM 1764 O O . MET A 1 218 ? -42.576 -19.606 39.007 1.00 94.75 218 MET A O 1
ATOM 1768 N N . GLY A 1 219 ? -40.428 -19.569 39.703 1.00 94.44 219 GLY A N 1
ATOM 1769 C CA . GLY A 1 219 ? -39.859 -20.267 38.544 1.00 94.44 219 GLY A CA 1
ATOM 1770 C C . GLY A 1 219 ? -39.566 -19.384 37.324 1.00 94.44 219 GLY A C 1
ATOM 1771 O O . GLY A 1 219 ? -39.138 -19.913 36.300 1.00 94.44 219 GLY A O 1
ATOM 1772 N N . SER A 1 220 ? -39.773 -18.062 37.398 1.00 94.75 220 SER A N 1
ATOM 1773 C CA . SER A 1 220 ? -39.353 -17.153 36.325 1.00 94.75 220 SER A CA 1
ATOM 1774 C C . SER A 1 220 ? -37.834 -17.220 36.097 1.00 94.75 220 SER A C 1
ATOM 1776 O O . SER A 1 220 ? -37.078 -17.215 37.070 1.00 94.75 220 SER A O 1
ATOM 1778 N N . PRO A 1 221 ? -37.367 -17.239 34.834 1.00 95.12 221 PRO A N 1
ATOM 1779 C CA . PRO A 1 221 ? -35.942 -17.263 34.530 1.00 95.12 221 PRO A CA 1
ATOM 1780 C C . PRO A 1 221 ? -35.268 -15.949 34.943 1.00 95.12 221 PRO A C 1
ATOM 1782 O O . PRO A 1 221 ? -35.818 -14.865 34.730 1.00 95.12 221 PRO A O 1
ATOM 1785 N N . VAL A 1 222 ? -34.060 -16.068 35.493 1.00 94.94 222 VAL A N 1
ATOM 1786 C CA . VAL A 1 222 ? -33.158 -14.950 35.789 1.00 94.94 222 VAL A CA 1
ATOM 1787 C C . VAL A 1 222 ? -31.979 -15.040 34.828 1.00 94.94 222 VAL A C 1
ATOM 1789 O O . VAL A 1 222 ? -31.386 -16.106 34.672 1.00 94.94 222 VAL A O 1
ATOM 1792 N N . MET A 1 223 ? -31.673 -13.937 34.153 1.00 95.00 223 MET A N 1
ATOM 1793 C CA . MET A 1 223 ? -30.608 -13.840 33.160 1.00 95.00 223 MET A CA 1
ATOM 1794 C C . MET A 1 223 ? -29.486 -12.941 33.674 1.00 95.00 223 MET A C 1
ATOM 1796 O O . MET A 1 223 ? -29.735 -11.968 34.388 1.00 95.00 223 MET A O 1
ATOM 1800 N N . ALA A 1 224 ? -28.252 -13.253 33.282 1.00 94.56 224 ALA A N 1
ATOM 1801 C CA . ALA A 1 224 ? -27.122 -12.369 33.517 1.00 94.56 224 ALA A CA 1
ATOM 1802 C C . ALA A 1 224 ? -27.320 -11.067 32.729 1.00 94.56 224 ALA A C 1
ATOM 1804 O O . ALA A 1 224 ? -27.648 -11.089 31.543 1.00 94.56 224 ALA A O 1
ATOM 1805 N N . SER A 1 225 ? -27.145 -9.931 33.399 1.00 94.25 225 SER A N 1
ATOM 1806 C CA . SER A 1 225 ? -27.306 -8.607 32.791 1.00 94.25 225 SER A CA 1
ATOM 1807 C C . SER A 1 225 ? -26.098 -8.156 31.963 1.00 94.25 225 SER A C 1
ATOM 1809 O O . SER A 1 225 ? -26.193 -7.153 31.256 1.00 94.25 225 SER A O 1
ATOM 1811 N N . ALA A 1 226 ? -24.975 -8.859 32.108 1.00 95.94 226 ALA A N 1
ATOM 1812 C CA . ALA A 1 226 ? -23.703 -8.645 31.432 1.00 95.94 226 ALA A CA 1
ATOM 1813 C C . ALA A 1 226 ? -22.846 -9.914 31.512 1.00 95.94 226 ALA A C 1
ATOM 1815 O O . ALA A 1 226 ? -23.108 -10.787 32.347 1.00 95.94 226 ALA A O 1
ATOM 1816 N N . ASP A 1 227 ? -21.816 -9.976 30.675 1.00 94.69 227 ASP A N 1
ATOM 1817 C CA . ASP A 1 227 ? -20.796 -11.017 30.724 1.00 94.69 227 ASP A CA 1
ATOM 1818 C C . ASP A 1 227 ? -19.923 -10.864 31.984 1.00 94.69 227 ASP A C 1
ATOM 1820 O O . ASP A 1 227 ? -19.616 -9.754 32.425 1.00 94.69 227 ASP A O 1
ATOM 1824 N N . GLY A 1 228 ? -19.512 -11.989 32.569 1.00 90.69 228 GLY A N 1
ATOM 1825 C CA . GLY A 1 228 ? -18.705 -12.052 33.789 1.00 90.69 228 GLY A CA 1
ATOM 1826 C C . GLY A 1 228 ? -18.358 -13.497 34.159 1.00 90.69 228 GLY A C 1
ATOM 1827 O O . GLY A 1 228 ? -18.783 -14.428 33.472 1.00 90.69 228 GLY A O 1
ATOM 1828 N N . VAL A 1 229 ? -17.578 -13.683 35.229 1.00 83.81 229 VAL A N 1
ATOM 1829 C CA . VAL A 1 229 ? -17.180 -14.996 35.778 1.00 83.81 229 VAL A CA 1
ATOM 1830 C C . VAL A 1 229 ? -17.413 -15.017 37.279 1.00 83.81 229 VAL A C 1
ATOM 1832 O O . VAL A 1 229 ? -17.077 -13.999 37.924 1.00 83.81 229 VAL A O 1
#

Secondary structure (DSSP, 8-state):
----EEEEEE--STTSPPEEEEEEHHHHHHHHHHHHHHHHHHHHHHHHHHHHHHHHHHHHHHHHHHHHHHHHHHHHHHHHHHHHHHHHHHHHHHHHHHHHHHHHTT-TT-TT--------PPPPPPPP---SSHHHHHHHHHHHHHHHHHHHHHHHHHHHHHHHHHHHHHHHHHHHHHHTS--S-SS-SEEEE-SEEEE-TTT-SEEEE-S-EEE--TT-----SS---